Protein AF-0000000067521406 (afdb_homodimer)

Foldseek 3Di:
DPDDPVLVVVLVLLCLLVVQLLCCVPVVDGPADLVDPDDGDPNSVVNVVVLVCVQPPVVVADPVNLVSSLVSLLVSCVVGPQDDPDPVSVVVSLVSLCVSCPPSVRVSVSSNVSVVVVNCVVVVD/DPDDPVLVVVLVLLCLLVVQLLCCVPVVDGPADLVDPDDHDPNSVVNVVVLVCVQPPVVVADPVNLVSSLVSLLVSCVVGPQDDPDPVSNVVSLVSLCVSCPPSVRVSVSSNVSVVVVNVVVVVD

pLDDT: mean 91.78, std 9.66, range [41.91, 98.0]

Sequence (250 aa):
MKHSIGNVSTSYIIRLILNDLDTFITAGKREFNFCSESGLSFVEELLADWLEWFNDYPQGISPGELKEIKREIGELMGSMSIWSHHTEEREGFIKQFRDYFGGYIGFCKLVRDVYIEELKDDLLYMKHSIGNVSTSYIIRLILNDLDTFITAGKREFNFCSESGLSFVEELLADWLEWFNDYPQGISPGELKEIKREIGELMGSMSIWSHHTEEREGFIKQFRDYFGGYIGFCKLVRDVYIEELKDDLLY

Nearest PDB structures (foldseek):
  7ezx-assembly1_AK  TM=3.214E-01  e=4.813E+00  Porphyridium purpureum
  5y6p-assembly1_gz  TM=3.246E-01  e=6.944E+00  Griffithsia pacifica
  6kgx-assembly1_A7  TM=3.395E-01  e=9.508E+00  Porphyridium purpureum
  7ezx-assembly1_AK  TM=3.187E-01  e=6.651E+00  Porphyridium purpureum
  5y6p-assembly1_gz  TM=3.244E-01  e=8.668E+00  Griffithsia pacifica

Radius of gyration: 20.08 Å; Cα contacts (8 Å, |Δi|>4): 206; chains: 2; bounding box: 35×64×46 Å

Structure (mmCIF, N/CA/C/O backbone):
data_AF-0000000067521406-model_v1
#
loop_
_entity.id
_entity.type
_entity.pdbx_description
1 polymer PXO1-134
#
loop_
_atom_site.group_PDB
_atom_site.id
_atom_site.type_symbol
_atom_site.label_atom_id
_atom_site.label_alt_id
_atom_site.label_comp_id
_atom_site.label_asym_id
_atom_site.label_entity_id
_atom_site.label_seq_id
_atom_site.pdbx_PDB_ins_code
_atom_site.Cartn_x
_atom_site.Cartn_y
_atom_site.Cartn_z
_atom_site.occupancy
_atom_site.B_iso_or_equiv
_atom_site.auth_seq_id
_atom_site.auth_comp_id
_atom_site.auth_asym_id
_atom_site.auth_atom_id
_atom_site.pdbx_PDB_model_num
ATOM 1 N N . MET A 1 1 ? -16.453 -8.57 6.531 1 41.91 1 MET A N 1
ATOM 2 C CA . MET A 1 1 ? -15.305 -8.523 7.422 1 41.91 1 MET A CA 1
ATOM 3 C C . MET A 1 1 ? -15.055 -7.105 7.926 1 41.91 1 MET A C 1
ATOM 5 O O . MET A 1 1 ? -15.25 -6.141 7.188 1 41.91 1 MET A O 1
ATOM 9 N N . LYS A 1 2 ? -15.055 -6.871 9.078 1 53.41 2 LYS A N 1
ATOM 10 C CA . LYS A 1 2 ? -14.82 -5.527 9.609 1 53.41 2 LYS A CA 1
ATOM 11 C C . LYS A 1 2 ? -13.516 -4.945 9.078 1 53.41 2 LYS A C 1
ATOM 13 O O . LYS A 1 2 ? -12.453 -5.539 9.25 1 53.41 2 LYS A O 1
ATOM 18 N N . HIS A 1 3 ? -13.508 -4.176 8.008 1 80.81 3 HIS A N 1
ATOM 19 C CA . HIS A 1 3 ? -12.352 -3.701 7.258 1 80.81 3 HIS A CA 1
ATOM 20 C C . HIS A 1 3 ? -11.477 -2.787 8.109 1 80.81 3 HIS A C 1
ATOM 22 O O . HIS A 1 3 ? -11.977 -1.837 8.719 1 80.81 3 HIS A O 1
ATOM 28 N N . SER A 1 4 ? -10.398 -3.369 8.625 1 91.94 4 SER A N 1
ATOM 29 C CA . SER A 1 4 ? -9.414 -2.525 9.297 1 91.94 4 SER A CA 1
ATOM 30 C C . SER A 1 4 ? -8.492 -1.838 8.297 1 91.94 4 SER A C 1
ATOM 32 O O . SER A 1 4 ? -8.398 -2.26 7.141 1 91.94 4 SER A O 1
ATOM 34 N N . ILE A 1 5 ? -7.902 -0.794 8.781 1 95.38 5 ILE A N 1
ATOM 35 C CA . ILE A 1 5 ? -7.016 -0.05 7.891 1 95.38 5 ILE A CA 1
ATOM 36 C C . ILE A 1 5 ? -5.859 -0.945 7.449 1 95.38 5 ILE A C 1
ATOM 38 O O . ILE A 1 5 ? -5.395 -0.853 6.312 1 95.38 5 ILE A O 1
ATOM 42 N N . GLY A 1 6 ? -5.453 -1.837 8.383 1 95.06 6 GLY A N 1
ATOM 43 C CA . GLY A 1 6 ? -4.402 -2.781 8.031 1 95.06 6 GLY A CA 1
ATOM 44 C C . GLY A 1 6 ? -4.797 -3.715 6.902 1 95.06 6 GLY A 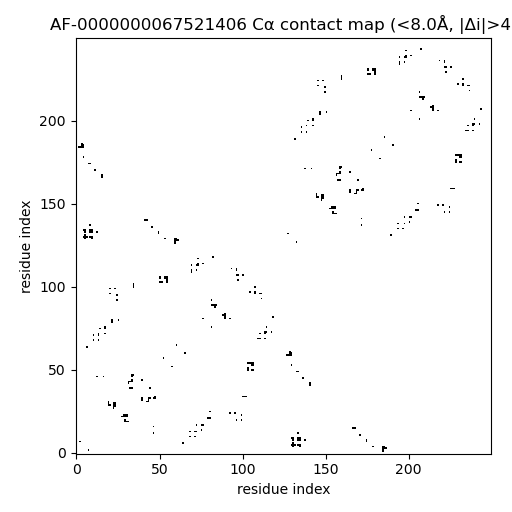C 1
ATOM 45 O O . GLY A 1 6 ? -4.012 -3.943 5.98 1 95.06 6 GLY A O 1
ATOM 46 N N . ASN A 1 7 ? -6.016 -4.18 6.98 1 94.44 7 ASN A N 1
ATOM 47 C CA . ASN A 1 7 ? -6.508 -5.07 5.934 1 94.44 7 ASN A CA 1
ATOM 48 C C . ASN A 1 7 ? -6.641 -4.348 4.598 1 94.44 7 ASN A C 1
ATOM 50 O O . ASN A 1 7 ? -6.266 -4.891 3.555 1 94.44 7 ASN A O 1
ATOM 54 N N . VAL A 1 8 ? -7.133 -3.182 4.656 1 95.44 8 VAL A N 1
ATOM 55 C CA . VAL A 1 8 ? -7.332 -2.391 3.447 1 95.44 8 VAL A CA 1
ATOM 56 C C . VAL A 1 8 ? -5.98 -2.061 2.816 1 95.44 8 VAL A C 1
ATOM 58 O O . VAL A 1 8 ? -5.809 -2.182 1.601 1 95.44 8 VAL A O 1
ATOM 61 N N . SER A 1 9 ? -5.059 -1.708 3.627 1 97 9 SER A N 1
ATOM 62 C CA . SER A 1 9 ? -3.727 -1.368 3.139 1 97 9 SER A CA 1
ATOM 63 C C . SER A 1 9 ? -3.043 -2.576 2.506 1 97 9 SER A C 1
ATOM 65 O O . SER A 1 9 ? -2.439 -2.467 1.438 1 97 9 SER A O 1
ATOM 67 N N . THR A 1 10 ? -3.166 -3.664 3.148 1 97.5 10 THR A N 1
ATOM 68 C CA . THR A 1 10 ? -2.57 -4.887 2.623 1 97.5 10 THR A CA 1
ATOM 69 C C . THR A 1 10 ? -3.201 -5.266 1.285 1 97.5 10 THR A C 1
ATOM 71 O O . THR A 1 10 ? -2.496 -5.617 0.338 1 97.5 10 THR A O 1
ATOM 74 N N . SER A 1 11 ? -4.496 -5.121 1.25 1 96.38 11 SER A N 1
ATOM 75 C CA . SER A 1 11 ? -5.223 -5.418 0.019 1 96.38 11 SER A CA 1
ATOM 76 C C . SER A 1 11 ? -4.727 -4.555 -1.137 1 96.38 11 SER A C 1
ATOM 78 O O . SER A 1 11 ? -4.57 -5.043 -2.258 1 96.38 11 SER A O 1
ATOM 80 N N . TYR A 1 12 ? -4.484 -3.379 -0.837 1 95.75 12 TYR A N 1
ATOM 81 C CA . TYR A 1 12 ? -4.035 -2.461 -1.877 1 95.75 12 TYR A CA 1
ATOM 82 C C . TYR A 1 12 ? -2.674 -2.881 -2.422 1 95.75 12 TYR A C 1
ATOM 84 O O . TYR A 1 12 ? -2.451 -2.863 -3.633 1 95.75 12 TYR A O 1
ATOM 92 N N . ILE A 1 13 ? -1.765 -3.281 -1.581 1 96.69 13 ILE A N 1
ATOM 93 C CA . ILE A 1 13 ? -0.43 -3.686 -2.008 1 96.69 13 ILE A CA 1
ATOM 94 C C . ILE A 1 13 ? -0.519 -4.961 -2.842 1 96.69 13 ILE A C 1
ATOM 96 O O . ILE A 1 13 ? 0.118 -5.07 -3.893 1 96.69 13 ILE A O 1
ATOM 100 N N . ILE A 1 14 ? -1.4 -5.836 -2.406 1 97.5 14 ILE A N 1
ATOM 101 C CA . ILE A 1 14 ? -1.579 -7.094 -3.125 1 97.5 14 ILE A CA 1
ATOM 102 C C . ILE A 1 14 ? -2.141 -6.816 -4.516 1 97.5 14 ILE A C 1
ATOM 104 O O . ILE A 1 14 ? -1.676 -7.387 -5.504 1 97.5 14 ILE A O 1
ATOM 108 N N . ARG A 1 15 ? -3.086 -5.914 -4.617 1 96.25 15 ARG A N 1
ATOM 109 C CA . ARG A 1 15 ? -3.695 -5.57 -5.898 1 96.25 15 ARG A CA 1
ATOM 110 C C . ARG A 1 15 ? -2.67 -4.953 -6.844 1 96.25 15 ARG A C 1
ATOM 112 O O . ARG A 1 15 ? -2.67 -5.242 -8.047 1 96.25 15 ARG A O 1
ATOM 119 N N . LEU A 1 16 ? -1.812 -4.148 -6.297 1 95.56 16 LEU A N 1
ATOM 120 C CA . LEU A 1 16 ? -0.758 -3.555 -7.109 1 95.56 16 LEU A CA 1
ATOM 121 C C . LEU A 1 16 ? 0.15 -4.629 -7.695 1 95.56 16 LEU A C 1
ATOM 123 O O . LEU A 1 16 ? 0.464 -4.602 -8.891 1 95.56 16 LEU A O 1
ATOM 127 N N . ILE A 1 17 ? 0.514 -5.555 -6.887 1 96.62 17 ILE A N 1
ATOM 128 C CA . ILE A 1 17 ? 1.456 -6.598 -7.281 1 96.62 17 ILE A CA 1
ATOM 129 C C . ILE A 1 17 ? 0.795 -7.531 -8.289 1 96.62 17 ILE A C 1
ATOM 131 O O . ILE A 1 17 ? 1.365 -7.82 -9.344 1 96.62 17 ILE A O 1
ATOM 135 N N . LEU A 1 18 ? -0.422 -7.922 -8.023 1 97.62 18 LEU A N 1
ATOM 136 C CA . LEU A 1 18 ? -1.069 -8.922 -8.859 1 97.62 18 LEU A CA 1
ATOM 137 C C . LEU A 1 18 ? -1.506 -8.32 -10.195 1 97.62 18 LEU A C 1
ATOM 139 O O . LEU A 1 18 ? -1.511 -9.008 -11.219 1 97.62 18 LEU A O 1
ATOM 143 N N . ASN A 1 19 ? -1.938 -7.055 -10.172 1 95.5 19 ASN A N 1
ATOM 144 C CA . ASN A 1 19 ? -2.23 -6.398 -11.445 1 95.5 19 ASN A CA 1
ATOM 145 C C . ASN A 1 19 ? -0.996 -6.328 -12.336 1 95.5 19 ASN A C 1
ATOM 147 O O . ASN A 1 19 ? -1.091 -6.512 -13.547 1 95.5 19 ASN A O 1
ATOM 151 N N . ASP A 1 20 ? 0.135 -6.008 -11.781 1 96.44 20 ASP A N 1
ATOM 152 C CA . ASP A 1 20 ? 1.377 -5.961 -12.547 1 96.44 20 ASP A CA 1
ATOM 153 C C . ASP A 1 20 ? 1.786 -7.355 -13.016 1 96.44 20 ASP A C 1
ATOM 155 O O . ASP A 1 20 ? 2.303 -7.516 -14.125 1 96.44 20 ASP A O 1
ATOM 159 N N . LEU A 1 21 ? 1.595 -8.344 -12.164 1 97.5 21 LEU A N 1
ATOM 160 C CA . LEU A 1 21 ? 1.857 -9.719 -12.555 1 97.5 21 LEU A CA 1
ATOM 161 C C . LEU A 1 21 ? 1.016 -10.117 -13.766 1 97.5 21 LEU A C 1
ATOM 163 O O . LEU A 1 21 ? 1.52 -10.742 -14.695 1 97.5 21 LEU A O 1
ATOM 167 N N . ASP A 1 22 ? -0.233 -9.742 -13.703 1 96.31 22 ASP A N 1
ATOM 168 C CA . ASP A 1 22 ? -1.119 -10.031 -14.828 1 96.31 22 ASP A CA 1
ATOM 169 C C . ASP A 1 22 ? -0.602 -9.398 -16.109 1 96.31 22 ASP A C 1
ATOM 171 O O . ASP A 1 22 ? -0.62 -10.023 -17.172 1 96.31 22 ASP A O 1
ATOM 175 N N . THR A 1 23 ? -0.166 -8.156 -16.016 1 94.88 23 THR A N 1
ATOM 176 C CA . THR A 1 23 ? 0.392 -7.457 -17.172 1 94.88 23 THR A CA 1
ATOM 177 C C . THR A 1 23 ? 1.655 -8.156 -17.656 1 94.88 23 THR A C 1
ATOM 179 O O . THR A 1 23 ? 1.881 -8.258 -18.875 1 94.88 23 THR A O 1
ATOM 182 N N . PHE A 1 24 ? 2.436 -8.602 -16.734 1 96.5 24 PHE A N 1
ATOM 183 C CA . PHE A 1 24 ? 3.666 -9.32 -17.062 1 96.5 24 PHE A CA 1
ATOM 184 C C . PHE A 1 24 ? 3.361 -10.602 -17.828 1 96.5 24 PHE A C 1
ATOM 186 O O . PHE A 1 24 ? 4.039 -10.922 -18.812 1 96.5 24 PHE A O 1
ATOM 193 N N . ILE A 1 25 ? 2.371 -11.25 -17.391 1 96.19 25 ILE A N 1
ATOM 194 C CA . ILE A 1 25 ? 2.01 -12.531 -17.984 1 96.19 25 ILE A CA 1
ATOM 195 C C . ILE A 1 25 ? 1.417 -12.297 -19.375 1 96.19 25 ILE A C 1
ATOM 197 O O . ILE A 1 25 ? 1.745 -13.008 -20.328 1 96.19 25 ILE A O 1
ATOM 201 N N . THR A 1 26 ? 0.642 -11.25 -19.547 1 94.12 26 THR A N 1
ATOM 202 C CA . THR A 1 26 ? -0.119 -11.047 -20.781 1 94.12 26 THR A CA 1
ATOM 203 C C . THR A 1 26 ? 0.705 -10.273 -21.797 1 94.12 26 THR A C 1
ATOM 205 O O . THR A 1 26 ? 0.638 -10.555 -23 1 94.12 26 THR A O 1
ATOM 208 N N . ALA A 1 27 ? 1.471 -9.352 -21.359 1 94 27 ALA A N 1
ATOM 209 C CA . ALA A 1 27 ? 2.145 -8.453 -22.281 1 94 27 ALA A CA 1
ATOM 210 C C . ALA A 1 27 ? 3.656 -8.664 -22.25 1 94 27 ALA A C 1
ATOM 212 O O . ALA A 1 27 ? 4.379 -8.148 -23.109 1 94 27 ALA A O 1
ATOM 213 N N . GLY A 1 28 ? 4.195 -9.383 -21.25 1 92.31 28 GLY A N 1
ATOM 214 C CA . GLY A 1 28 ? 5.617 -9.664 -21.156 1 92.31 28 GLY A CA 1
ATOM 215 C C . GLY A 1 28 ? 6.422 -8.516 -20.578 1 92.31 28 GLY A C 1
ATOM 216 O O . GLY A 1 28 ? 7.645 -8.477 -20.719 1 92.31 28 GLY A O 1
ATOM 217 N N . LYS A 1 29 ? 5.648 -7.527 -20.125 1 92.06 29 LYS A N 1
ATOM 218 C CA . LYS A 1 29 ? 6.309 -6.367 -19.531 1 92.06 29 LYS A CA 1
ATOM 219 C C . LYS A 1 29 ? 5.742 -6.059 -18.141 1 92.06 29 LYS A C 1
ATOM 221 O O . LYS A 1 29 ? 4.551 -6.258 -17.891 1 92.06 29 LYS A O 1
ATOM 226 N N . ARG A 1 30 ? 6.625 -5.633 -17.297 1 90.62 30 ARG A N 1
ATOM 227 C CA . ARG A 1 30 ? 6.156 -5.246 -15.977 1 90.62 30 ARG A CA 1
ATOM 228 C C . ARG A 1 30 ? 6.164 -3.729 -15.812 1 90.62 30 ARG A C 1
ATOM 230 O O . ARG A 1 30 ? 7.008 -3.043 -16.406 1 90.62 30 ARG A O 1
ATOM 237 N N . GLU A 1 31 ? 5.273 -3.268 -15.094 1 90.5 31 GLU A N 1
ATOM 238 C CA . GLU A 1 31 ? 5.188 -1.849 -14.766 1 90.5 31 GLU A CA 1
ATOM 239 C C . GLU A 1 31 ? 6.188 -1.478 -13.672 1 90.5 31 GLU A C 1
ATOM 241 O O . GLU A 1 31 ? 6.73 -0.37 -13.664 1 90.5 31 GLU A O 1
ATOM 246 N N . PHE A 1 32 ? 6.414 -2.473 -12.734 1 92.06 32 PHE A N 1
ATOM 247 C CA . PHE A 1 32 ? 7.297 -2.23 -11.602 1 92.06 32 PHE A CA 1
ATOM 248 C C . PHE A 1 32 ? 8.492 -3.178 -11.633 1 92.06 32 PHE A C 1
ATOM 250 O O . PHE A 1 32 ? 8.328 -4.391 -11.484 1 92.06 32 PHE A O 1
ATOM 257 N N . ASN A 1 33 ? 9.633 -2.596 -11.844 1 91.25 33 ASN A N 1
ATOM 258 C CA . ASN A 1 33 ? 10.844 -3.41 -11.852 1 91.25 33 ASN A CA 1
ATOM 259 C C . ASN A 1 33 ? 11.531 -3.404 -10.492 1 91.25 33 ASN A C 1
ATOM 261 O O . ASN A 1 33 ? 12.648 -2.906 -10.352 1 91.25 33 ASN A O 1
ATOM 265 N N . PHE A 1 34 ? 10.914 -4.055 -9.531 1 89.31 34 PHE A N 1
ATOM 266 C CA . PHE A 1 34 ? 11.406 -4.031 -8.164 1 89.31 34 PHE A CA 1
ATOM 267 C C . PHE A 1 34 ? 12.531 -5.039 -7.977 1 89.31 34 PHE A C 1
ATOM 269 O O . PHE A 1 34 ? 13.117 -5.137 -6.895 1 89.31 34 PHE A O 1
ATOM 276 N N . CYS A 1 35 ? 12.93 -5.754 -9.039 1 87.56 35 CYS A N 1
ATOM 277 C CA . CYS A 1 35 ? 14.023 -6.711 -8.961 1 87.56 35 CYS A CA 1
ATOM 278 C C . CYS A 1 35 ? 15.336 -6.07 -9.398 1 87.56 35 CYS A C 1
ATOM 280 O O . CYS A 1 35 ? 16.406 -6.684 -9.289 1 87.56 35 CYS A O 1
ATOM 282 N N . SER A 1 36 ? 15.227 -4.844 -9.797 1 81.19 36 SER A N 1
ATOM 283 C CA . SER A 1 36 ? 16.422 -4.148 -10.281 1 81.19 36 SER A CA 1
ATOM 284 C C . SER A 1 36 ? 17.328 -3.732 -9.117 1 81.19 36 SER A C 1
ATOM 286 O O . SER A 1 36 ? 16.844 -3.467 -8.016 1 81.19 36 SER A O 1
ATOM 288 N N . GLU A 1 37 ? 18.531 -3.654 -9.383 1 79.94 37 GLU A N 1
ATOM 289 C CA . GLU A 1 37 ? 19.516 -3.311 -8.359 1 79.94 37 GLU A CA 1
ATOM 290 C C . GLU A 1 37 ? 19.609 -1.8 -8.172 1 79.94 37 GLU A C 1
ATOM 292 O O . GLU A 1 37 ? 20.078 -1.327 -7.137 1 79.94 37 GLU A O 1
ATOM 297 N N . SER A 1 38 ? 19.141 -1.048 -9.234 1 83.5 38 SER A N 1
ATOM 298 C CA . SER A 1 38 ? 19.266 0.404 -9.141 1 83.5 38 SER A CA 1
ATOM 299 C C . SER A 1 38 ? 18.156 1.104 -9.938 1 83.5 38 SER A C 1
ATOM 301 O O . SER A 1 38 ? 17.5 0.483 -10.766 1 83.5 38 SER A O 1
ATOM 303 N N . GLY A 1 39 ? 17.984 2.342 -9.602 1 86.19 39 GLY A N 1
ATOM 304 C CA . GLY A 1 39 ? 17.094 3.188 -10.375 1 86.19 39 GLY A CA 1
ATOM 305 C C . GLY A 1 39 ? 15.617 2.939 -10.078 1 86.19 39 GLY A C 1
ATOM 306 O O . GLY A 1 39 ? 14.766 3.086 -10.961 1 86.19 39 GLY A O 1
ATOM 307 N N . LEU A 1 40 ? 15.344 2.514 -8.867 1 89.12 40 LEU A N 1
ATOM 308 C CA . LEU A 1 40 ? 13.961 2.223 -8.508 1 89.12 40 LEU A CA 1
ATOM 309 C C . LEU A 1 40 ? 13.219 3.5 -8.141 1 89.12 40 LEU A C 1
ATOM 311 O O . LEU A 1 40 ? 13.766 4.383 -7.48 1 89.12 40 LEU A O 1
ATOM 315 N N . SER A 1 41 ? 12.008 3.537 -8.703 1 89.12 41 SER A N 1
ATOM 316 C CA . SER A 1 41 ? 11.109 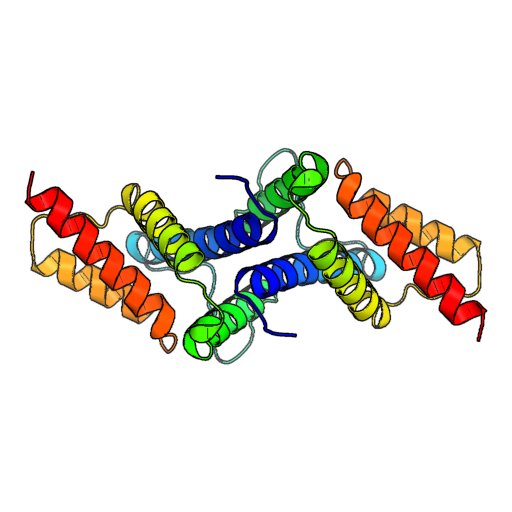4.578 -8.203 1 89.12 41 SER A CA 1
ATOM 317 C C . SER A 1 41 ? 10.742 4.336 -6.746 1 89.12 41 SER A C 1
ATOM 319 O O . SER A 1 41 ? 10.984 3.254 -6.207 1 89.12 41 SER A O 1
ATOM 321 N N . PHE A 1 42 ? 10.148 5.258 -6.145 1 89 42 PHE A N 1
ATOM 322 C CA . PHE A 1 42 ? 9.758 5.145 -4.746 1 89 42 PHE A CA 1
ATOM 323 C C . PHE A 1 42 ? 8.75 4.016 -4.559 1 89 42 PHE A C 1
ATOM 325 O O . PHE A 1 42 ? 8.844 3.254 -3.59 1 89 42 PHE A O 1
ATOM 332 N N . VAL A 1 43 ? 7.875 3.863 -5.504 1 92.25 43 VAL A N 1
ATOM 333 C CA . VAL A 1 43 ? 6.867 2.811 -5.434 1 92.25 43 VAL A CA 1
ATOM 334 C C . VAL A 1 43 ? 7.539 1.442 -5.531 1 92.25 43 VAL A C 1
ATOM 336 O O . VAL A 1 43 ? 7.207 0.525 -4.777 1 92.25 43 VAL A O 1
ATOM 339 N N . GLU A 1 44 ? 8.516 1.347 -6.438 1 94.56 44 GLU A N 1
ATOM 340 C CA . GLU A 1 44 ? 9.227 0.085 -6.621 1 94.56 44 GLU A CA 1
ATOM 341 C C . GLU A 1 44 ? 10.023 -0.288 -5.375 1 94.56 44 GLU A C 1
ATOM 343 O O . GLU A 1 44 ? 10.062 -1.457 -4.984 1 94.56 44 GLU A O 1
ATOM 348 N N . GLU A 1 45 ? 10.602 0.686 -4.789 1 93.12 45 GLU A N 1
ATOM 349 C CA . GLU A 1 45 ? 11.336 0.445 -3.555 1 93.12 45 GLU A CA 1
ATOM 350 C C . GLU A 1 45 ? 10.414 -0.063 -2.451 1 93.12 45 GLU A C 1
ATOM 352 O O . GLU A 1 45 ? 10.773 -0.971 -1.7 1 93.12 45 GLU A O 1
ATOM 357 N N . LEU A 1 46 ? 9.305 0.523 -2.369 1 92.94 46 LEU A N 1
ATOM 358 C CA . LEU A 1 46 ? 8.344 0.139 -1.345 1 92.94 46 LEU A CA 1
ATOM 359 C C . LEU A 1 46 ? 7.836 -1.28 -1.578 1 92.94 46 LEU A C 1
ATOM 361 O O . LEU A 1 46 ? 7.699 -2.059 -0.631 1 92.94 46 LEU A O 1
ATOM 365 N N . LEU A 1 47 ? 7.543 -1.596 -2.814 1 95.38 47 LEU A N 1
ATOM 366 C CA . LEU A 1 47 ? 7.09 -2.947 -3.127 1 95.38 47 LEU A CA 1
ATOM 367 C C . LEU A 1 47 ? 8.18 -3.969 -2.822 1 95.38 47 LEU A C 1
ATOM 369 O O . LEU A 1 47 ? 7.906 -5.031 -2.262 1 95.38 47 LEU A O 1
ATOM 373 N N . ALA A 1 48 ? 9.438 -3.617 -3.191 1 94.81 48 ALA A N 1
ATOM 374 C CA . ALA A 1 48 ? 10.562 -4.496 -2.891 1 94.81 48 ALA A CA 1
ATOM 375 C C . ALA A 1 48 ? 10.695 -4.719 -1.388 1 94.81 48 ALA A C 1
ATOM 377 O O . ALA A 1 48 ? 10.867 -5.855 -0.937 1 94.81 48 ALA A O 1
ATOM 378 N N . ASP A 1 49 ? 10.586 -3.658 -0.649 1 94.31 49 ASP A N 1
ATOM 379 C CA . ASP A 1 49 ? 10.688 -3.74 0.804 1 94.31 49 ASP A CA 1
ATOM 380 C C . ASP A 1 49 ? 9.57 -4.594 1.388 1 94.31 49 ASP A C 1
ATOM 382 O O . ASP A 1 49 ? 9.789 -5.367 2.324 1 94.31 49 ASP A O 1
ATOM 386 N N . TRP A 1 50 ? 8.383 -4.418 0.88 1 96.44 50 TRP A N 1
ATOM 387 C CA . TRP A 1 50 ? 7.23 -5.176 1.359 1 96.44 50 TRP A CA 1
ATOM 388 C C . TRP A 1 50 ? 7.406 -6.664 1.075 1 96.44 50 TRP A C 1
ATOM 390 O O . TRP A 1 50 ? 7.141 -7.504 1.939 1 96.44 50 TRP A O 1
ATOM 400 N N . LEU A 1 51 ? 7.883 -6.988 -0.091 1 97 51 LEU A N 1
ATOM 401 C CA . LEU A 1 51 ? 8.109 -8.375 -0.474 1 97 51 LEU A CA 1
ATOM 402 C C . LEU A 1 51 ? 9.234 -8.992 0.361 1 97 51 LEU A C 1
ATOM 404 O O . LEU A 1 51 ? 9.156 -10.164 0.744 1 97 51 LEU A O 1
ATOM 408 N N . GLU A 1 52 ? 10.211 -8.18 0.61 1 95.5 52 GLU A N 1
ATOM 409 C CA . GLU A 1 52 ? 11.297 -8.641 1.475 1 95.5 52 GLU A CA 1
ATOM 410 C C . GLU A 1 52 ? 10.789 -8.914 2.889 1 95.5 52 GLU A C 1
ATOM 412 O O . GLU A 1 52 ? 11.156 -9.922 3.498 1 95.5 52 GLU A O 1
ATOM 417 N N . TRP A 1 53 ? 10.031 -8 3.369 1 95.38 53 TRP A N 1
ATOM 418 C CA . TRP A 1 53 ? 9.453 -8.188 4.695 1 95.38 53 TRP A CA 1
ATOM 419 C C . TRP A 1 53 ? 8.617 -9.461 4.742 1 95.38 53 TRP A C 1
ATOM 421 O O . TRP A 1 53 ? 8.695 -10.227 5.707 1 95.38 53 TRP A O 1
ATOM 431 N N . PHE A 1 54 ? 7.789 -9.656 3.738 1 96.56 54 PHE A N 1
ATOM 432 C CA . PHE A 1 54 ? 6.934 -10.836 3.66 1 96.56 54 PHE A CA 1
ATOM 433 C C . PHE A 1 54 ? 7.766 -12.109 3.709 1 96.56 54 PHE A C 1
ATOM 435 O O . PHE A 1 54 ? 7.363 -13.094 4.328 1 96.56 54 PHE A O 1
ATOM 442 N N . ASN A 1 55 ? 8.867 -12.008 3.053 1 94.31 55 ASN A N 1
ATOM 443 C CA . ASN A 1 55 ? 9.773 -13.156 2.996 1 94.31 55 ASN A CA 1
ATOM 444 C C . ASN A 1 55 ? 10.453 -13.398 4.34 1 94.31 55 ASN A C 1
ATOM 446 O O . ASN A 1 55 ? 10.57 -14.539 4.785 1 94.31 55 ASN A O 1
ATOM 450 N N . ASP A 1 56 ? 10.844 -12.391 4.98 1 93.69 56 ASP A N 1
ATOM 451 C CA . ASP A 1 56 ? 11.758 -12.5 6.109 1 93.69 56 ASP A CA 1
ATOM 452 C C . ASP A 1 56 ? 11 -12.578 7.43 1 93.69 56 ASP A C 1
ATOM 454 O O . ASP A 1 56 ? 11.539 -13.047 8.438 1 93.69 56 ASP A O 1
ATOM 458 N N . TYR A 1 57 ? 9.75 -12.164 7.414 1 93.56 57 TYR A N 1
ATOM 459 C CA . TYR A 1 57 ? 9.047 -12.07 8.68 1 93.56 57 TYR A CA 1
ATOM 460 C C . TYR A 1 57 ? 7.637 -12.648 8.57 1 93.56 57 TYR A C 1
ATOM 462 O O . TYR A 1 57 ? 6.656 -11.969 8.875 1 93.56 57 TYR A O 1
ATOM 470 N N . PRO A 1 58 ? 7.52 -13.891 8.234 1 90.62 58 PRO A N 1
ATOM 471 C CA . PRO A 1 58 ? 6.199 -14.508 8.086 1 90.62 58 PRO A CA 1
ATOM 472 C C . PRO A 1 58 ? 5.434 -14.586 9.406 1 90.62 58 PRO A C 1
ATOM 474 O O . PRO A 1 58 ? 4.199 -14.633 9.406 1 90.62 58 PRO A O 1
ATOM 477 N N . GLN A 1 59 ? 6.145 -14.516 10.5 1 92.38 59 GLN A N 1
ATOM 478 C CA . GLN A 1 59 ? 5.512 -14.609 11.812 1 92.38 59 GLN A CA 1
ATOM 479 C C . GLN A 1 59 ? 4.676 -13.367 12.109 1 92.38 59 GLN A C 1
ATOM 481 O O . GLN A 1 59 ? 3.871 -13.359 13.039 1 92.38 59 GLN A O 1
ATOM 486 N N . GLY A 1 60 ? 4.879 -12.32 11.328 1 94.69 60 GLY A N 1
ATOM 487 C CA . GLY A 1 60 ? 4.094 -11.102 11.492 1 94.69 60 GLY A CA 1
ATOM 488 C C . GLY A 1 60 ? 2.75 -11.164 10.789 1 94.69 60 GLY A C 1
ATOM 489 O O . GLY A 1 60 ? 1.952 -10.227 10.891 1 94.69 60 GLY A O 1
ATOM 490 N N . ILE A 1 61 ? 2.469 -12.281 10.18 1 96.19 61 ILE A N 1
ATOM 491 C CA . ILE A 1 61 ? 1.2 -12.5 9.492 1 96.19 61 ILE A CA 1
ATOM 492 C C . ILE A 1 61 ? 0.35 -13.492 10.281 1 96.19 61 ILE A C 1
ATOM 494 O O . ILE A 1 61 ? 0.685 -14.68 10.367 1 96.19 61 ILE A O 1
ATOM 498 N N . SER A 1 62 ? -0.73 -13.039 10.859 1 94.5 62 SER A N 1
ATOM 499 C CA . SER A 1 62 ? -1.602 -13.938 11.609 1 94.5 62 SER A CA 1
ATOM 500 C C . SER A 1 62 ? -2.311 -14.914 10.68 1 94.5 62 SER A C 1
ATOM 502 O O . SER A 1 62 ? -2.48 -14.641 9.492 1 94.5 62 SER A O 1
ATOM 504 N N . PRO A 1 63 ? -2.795 -16.016 11.234 1 95.38 63 PRO A N 1
ATOM 505 C CA . PRO A 1 63 ? -3.521 -16.969 10.391 1 95.38 63 PRO A CA 1
ATOM 506 C C . PRO A 1 63 ? -4.738 -16.344 9.719 1 95.38 63 PRO A C 1
ATOM 508 O O . PRO A 1 63 ? -5.031 -16.656 8.555 1 95.38 63 PRO A O 1
ATOM 511 N N . GLY A 1 64 ? -5.406 -15.516 10.484 1 93.25 64 GLY A N 1
ATOM 512 C CA . GLY A 1 64 ? -6.559 -14.836 9.906 1 93.25 64 GLY A CA 1
ATOM 513 C C . GLY A 1 64 ? -6.195 -13.922 8.75 1 93.25 64 GLY A C 1
ATOM 514 O O . GLY A 1 64 ? -6.891 -13.891 7.734 1 93.25 64 GLY A O 1
ATOM 515 N N . GLU A 1 65 ? -5.129 -13.242 8.922 1 93.88 65 GLU A N 1
ATOM 516 C CA . GLU A 1 65 ? -4.652 -12.359 7.863 1 93.88 65 GLU A CA 1
ATOM 517 C C . GLU A 1 65 ? -4.219 -13.164 6.637 1 93.88 65 GLU A C 1
ATOM 519 O O . GLU A 1 65 ? -4.5 -12.773 5.504 1 93.88 65 GLU A O 1
ATOM 524 N N . LEU A 1 66 ? -3.502 -14.219 6.871 1 96.25 66 LEU A N 1
ATOM 525 C CA . LEU A 1 66 ? -3.037 -15.062 5.77 1 96.25 66 LEU A CA 1
ATOM 526 C C . LEU A 1 66 ? -4.215 -15.617 4.977 1 96.25 66 LEU A C 1
ATOM 528 O O . LEU A 1 66 ? -4.172 -15.664 3.746 1 96.25 66 LEU A O 1
ATOM 532 N N . LYS A 1 67 ? -5.199 -16.047 5.652 1 95.69 67 LYS A N 1
ATOM 533 C CA . LYS A 1 67 ? -6.402 -16.547 4.996 1 95.69 67 LYS A CA 1
ATOM 534 C C . LYS A 1 67 ? -7.023 -15.484 4.094 1 95.69 67 LYS A C 1
ATOM 536 O O . LYS A 1 67 ? -7.441 -15.781 2.973 1 95.69 67 LYS A O 1
ATOM 541 N N . GLU A 1 68 ? -7.098 -14.273 4.609 1 94.69 68 GLU A N 1
ATOM 542 C CA . GLU A 1 68 ? -7.668 -13.172 3.84 1 94.69 68 GLU A CA 1
ATOM 543 C C . GLU A 1 68 ? -6.809 -12.844 2.623 1 94.69 68 GLU A C 1
ATOM 545 O O . GLU A 1 68 ? -7.332 -12.539 1.55 1 94.69 68 GLU A O 1
ATOM 550 N N . ILE A 1 69 ? -5.543 -12.875 2.826 1 97 69 ILE A N 1
ATOM 551 C CA . ILE A 1 69 ? -4.605 -12.609 1.738 1 97 69 ILE A CA 1
ATOM 552 C C . ILE A 1 69 ? -4.785 -13.664 0.643 1 97 69 ILE A C 1
ATOM 554 O O . ILE A 1 69 ? -4.875 -13.32 -0.54 1 97 69 ILE A O 1
ATOM 558 N N . LYS A 1 70 ? -4.859 -14.875 1.051 1 97.44 70 LYS A N 1
ATOM 559 C CA . LYS A 1 70 ? -5.051 -15.953 0.089 1 97.44 70 LYS A CA 1
ATOM 560 C C . LYS A 1 70 ? -6.359 -15.789 -0.676 1 97.44 70 LYS A C 1
ATOM 562 O O . LYS A 1 70 ? -6.406 -16 -1.891 1 97.44 70 LYS A O 1
ATOM 567 N N . ARG A 1 71 ? -7.375 -15.469 0.064 1 96.25 71 ARG A N 1
ATOM 568 C CA . ARG A 1 71 ? -8.672 -15.25 -0.565 1 96.25 71 ARG A CA 1
ATOM 569 C C . ARG A 1 71 ? -8.594 -14.148 -1.616 1 96.25 71 ARG A C 1
ATOM 571 O O . ARG A 1 71 ? -9.125 -14.297 -2.719 1 96.25 71 ARG A O 1
ATOM 578 N N . GLU A 1 72 ? -7.957 -13.094 -1.268 1 96.12 72 GLU A N 1
ATOM 579 C CA . GLU A 1 72 ? -7.828 -11.961 -2.18 1 96.12 72 GLU A CA 1
ATOM 580 C C . GLU A 1 72 ? -7.023 -12.336 -3.42 1 96.12 72 GLU A C 1
ATOM 582 O O . GLU A 1 72 ? -7.391 -11.977 -4.539 1 96.12 72 GLU A O 1
ATOM 587 N N . ILE A 1 73 ? -5.938 -13.016 -3.217 1 97.75 73 ILE A N 1
ATOM 588 C CA . ILE A 1 73 ? -5.125 -13.469 -4.34 1 97.75 73 ILE A CA 1
ATOM 589 C C . ILE A 1 73 ? -5.973 -14.344 -5.266 1 97.75 73 ILE A C 1
ATOM 591 O O . ILE A 1 73 ? -5.949 -14.164 -6.484 1 97.75 73 ILE A O 1
ATOM 595 N N . GLY A 1 74 ? -6.719 -15.25 -4.668 1 96.5 74 GLY A N 1
ATOM 596 C CA . GLY A 1 74 ? -7.586 -16.109 -5.453 1 96.5 74 GLY A CA 1
ATOM 597 C C . GLY A 1 74 ? -8.609 -15.344 -6.266 1 96.5 74 GLY A C 1
ATOM 598 O O . GLY A 1 74 ? -8.82 -15.633 -7.445 1 96.5 74 GLY A O 1
ATOM 599 N N . GLU A 1 75 ? -9.211 -14.422 -5.633 1 95.31 75 GLU A N 1
ATOM 600 C CA . GLU A 1 75 ? -10.211 -13.602 -6.305 1 95.31 75 GLU A CA 1
ATOM 601 C C . GLU A 1 75 ? -9.609 -12.836 -7.477 1 95.31 75 GLU A C 1
ATOM 603 O O . GLU A 1 75 ? -10.188 -12.789 -8.562 1 95.31 75 GLU A O 1
ATOM 608 N N . LEU A 1 76 ? -8.461 -12.25 -7.293 1 95.69 76 LEU A N 1
ATOM 609 C CA . LEU A 1 76 ? -7.797 -11.484 -8.344 1 95.69 76 LEU A CA 1
ATOM 610 C C . LEU A 1 76 ? -7.352 -12.398 -9.484 1 95.69 76 LEU A C 1
ATOM 612 O O . LEU A 1 76 ? -7.469 -12.039 -10.656 1 95.69 76 LEU A O 1
ATOM 616 N N . MET A 1 77 ? -6.867 -13.555 -9.102 1 95.69 77 MET A N 1
ATOM 617 C CA . MET A 1 77 ? -6.438 -14.516 -10.109 1 95.69 77 MET A CA 1
ATOM 618 C C . MET A 1 77 ? -7.609 -14.938 -10.992 1 95.69 77 MET A C 1
ATOM 620 O O . MET A 1 77 ? -7.418 -15.273 -12.164 1 95.69 77 MET A O 1
ATOM 624 N N . GLY A 1 78 ? -8.75 -14.945 -10.438 1 92.94 78 GLY A N 1
ATOM 625 C CA . GLY A 1 78 ? -9.93 -15.367 -11.172 1 92.94 78 GLY A CA 1
ATOM 626 C C . GLY A 1 78 ? -10.148 -14.586 -12.453 1 92.94 78 GLY A C 1
ATOM 627 O O . GLY A 1 78 ? -10.727 -15.109 -13.414 1 92.94 78 GLY A O 1
ATOM 628 N N . SER A 1 79 ? -9.664 -13.406 -12.516 1 91.88 79 SER A N 1
ATOM 629 C CA . SER A 1 79 ? -9.875 -12.547 -13.68 1 91.88 79 SER A CA 1
ATOM 630 C C . SER A 1 79 ? -8.688 -12.609 -14.633 1 91.88 79 SER A C 1
ATOM 632 O O . SER A 1 79 ? -8.711 -11.992 -15.695 1 91.88 79 SER A O 1
ATOM 634 N N . MET A 1 80 ? -7.633 -13.359 -14.266 1 93.88 80 MET A N 1
ATOM 635 C CA . MET A 1 80 ? -6.43 -13.445 -15.086 1 93.88 80 MET A CA 1
ATOM 636 C C . MET A 1 80 ? -6.559 -14.555 -16.125 1 93.88 80 MET A C 1
ATOM 638 O O . MET A 1 80 ? -7.316 -15.508 -15.93 1 93.88 80 MET A O 1
ATOM 642 N N . SER A 1 81 ? -5.855 -14.398 -17.234 1 91.19 81 SER A N 1
ATOM 643 C CA . SER A 1 81 ? -5.859 -15.391 -18.297 1 91.19 81 SER A CA 1
ATOM 644 C C . SER A 1 81 ? -4.801 -16.469 -18.062 1 91.19 81 SER A C 1
ATOM 646 O O . SER A 1 81 ? -3.93 -16.688 -18.906 1 91.19 81 SER A O 1
ATOM 648 N N . ILE A 1 82 ? -4.922 -17.125 -16.906 1 94.06 82 ILE A N 1
ATOM 649 C CA . ILE A 1 82 ? -3.877 -18.078 -16.547 1 94.06 82 ILE A CA 1
ATOM 650 C C . ILE A 1 82 ? -4.496 -19.453 -16.328 1 94.06 82 ILE A C 1
ATOM 652 O O . ILE A 1 82 ? -3.857 -20.344 -15.75 1 94.06 82 ILE A O 1
ATOM 656 N N . TRP A 1 83 ? -5.727 -19.531 -16.719 1 91.06 83 TRP A N 1
ATOM 657 C CA . TRP A 1 83 ? -6.438 -20.781 -16.516 1 91.06 83 TRP A CA 1
ATOM 658 C C . TRP A 1 83 ? -6.445 -21.625 -17.781 1 91.06 83 TRP A C 1
ATOM 660 O O . TRP A 1 83 ? -6.871 -21.156 -18.844 1 91.06 83 TRP A O 1
ATOM 670 N N . SER A 1 84 ? -5.73 -22.766 -17.766 1 89.31 84 SER A N 1
ATOM 671 C CA . SER A 1 84 ? -5.625 -23.672 -18.891 1 89.31 84 SER A CA 1
ATOM 672 C C . SER A 1 84 ? -5.84 -25.125 -18.453 1 89.31 84 SER A C 1
ATOM 674 O O . SER A 1 84 ? -5.504 -25.5 -17.328 1 89.31 84 SER A O 1
ATOM 676 N N . HIS A 1 85 ? -6.371 -25.906 -19.375 1 88 85 HIS A N 1
ATOM 677 C CA . HIS A 1 85 ? -6.527 -27.328 -19.141 1 88 85 HIS A CA 1
ATOM 678 C C . HIS A 1 85 ? -5.25 -28.094 -19.469 1 88 85 HIS A C 1
ATOM 680 O O . HIS A 1 85 ? -5.105 -29.266 -19.109 1 88 85 HIS A O 1
ATOM 686 N N . HIS A 1 86 ? -4.363 -27.438 -20.078 1 90.06 86 HIS A N 1
ATOM 687 C CA . HIS A 1 86 ? -3.123 -28.094 -20.484 1 90.06 86 HIS A CA 1
ATOM 688 C C . HIS A 1 86 ? -2.037 -27.906 -19.422 1 90.06 86 HIS A C 1
ATOM 690 O O . HIS A 1 86 ? -1.689 -26.781 -19.062 1 90.06 86 HIS A O 1
ATOM 696 N N . THR A 1 87 ? -1.469 -29 -19 1 91.19 87 THR A N 1
ATOM 697 C CA . THR A 1 87 ? -0.466 -29.047 -17.953 1 91.19 87 THR A CA 1
ATOM 698 C C . THR A 1 87 ? 0.747 -28.188 -18.328 1 91.19 87 THR A C 1
ATOM 700 O O . THR A 1 87 ? 1.296 -27.484 -17.484 1 91.19 87 THR A O 1
ATOM 703 N N . GLU A 1 88 ? 1.147 -28.281 -19.547 1 93.12 88 GLU A N 1
ATOM 704 C CA . GLU A 1 88 ? 2.328 -27.547 -19.984 1 93.12 88 GLU A CA 1
ATOM 705 C C . GLU A 1 88 ? 2.125 -26.047 -19.859 1 93.12 88 GLU A 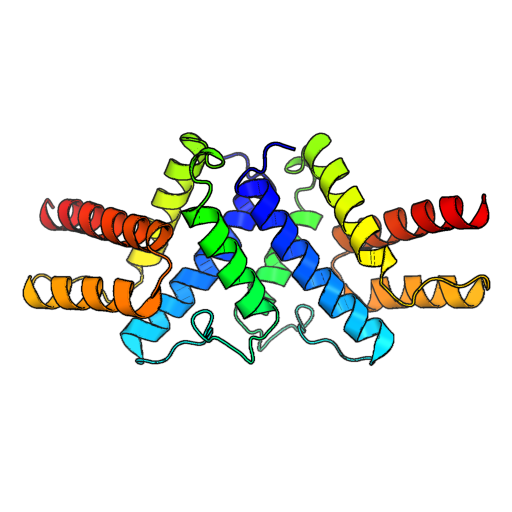C 1
ATOM 707 O O . GLU A 1 88 ? 3.047 -25.312 -19.484 1 93.12 88 GLU A O 1
ATOM 712 N N . GLU A 1 89 ? 0.945 -25.609 -20.188 1 93.06 89 GLU A N 1
ATOM 713 C CA . GLU A 1 89 ? 0.625 -24.188 -20.062 1 93.06 89 GLU A CA 1
ATOM 714 C C . GLU A 1 89 ? 0.621 -23.75 -18.594 1 93.06 89 GLU A C 1
ATOM 716 O O . GLU A 1 89 ? 1.116 -22.672 -18.266 1 93.06 89 GLU A O 1
ATOM 721 N N . ARG A 1 90 ? 0.077 -24.562 -17.734 1 93.75 90 ARG A N 1
ATOM 722 C CA . ARG A 1 90 ? 0.041 -24.25 -16.297 1 93.75 90 ARG A CA 1
ATOM 723 C C . ARG A 1 90 ? 1.451 -24.141 -15.734 1 93.75 90 ARG A C 1
ATOM 725 O O . ARG A 1 90 ? 1.737 -23.234 -14.945 1 93.75 90 ARG A O 1
ATOM 732 N N . GLU A 1 91 ? 2.283 -25.062 -16.188 1 94.94 91 GLU A N 1
ATOM 733 C CA . GLU A 1 91 ? 3.678 -25.016 -15.766 1 94.94 91 GLU A CA 1
ATOM 734 C C . GLU A 1 91 ? 4.371 -23.75 -16.281 1 94.94 91 GLU A C 1
ATOM 736 O O . GLU A 1 91 ? 5.227 -23.188 -15.602 1 94.94 91 GLU A O 1
ATOM 741 N N . GLY A 1 92 ? 4 -23.328 -17.453 1 95.81 92 GLY A N 1
ATOM 742 C CA . GLY A 1 92 ? 4.5 -22.078 -18 1 95.81 92 GLY A CA 1
ATOM 743 C C . GLY A 1 92 ? 4.129 -20.859 -17.172 1 95.81 92 GLY A C 1
ATOM 744 O O . GLY A 1 92 ? 4.957 -19.969 -16.953 1 95.81 92 GLY A O 1
ATOM 745 N N . PHE A 1 93 ? 2.865 -20.828 -16.656 1 96.12 93 PHE A N 1
ATOM 746 C CA . PHE A 1 93 ? 2.424 -19.734 -15.797 1 96.12 93 PHE A CA 1
ATOM 747 C C . PHE A 1 93 ? 3.189 -19.734 -14.484 1 96.12 93 PHE A C 1
ATOM 749 O O . PHE A 1 93 ? 3.584 -18.672 -13.992 1 96.12 93 PHE A O 1
ATOM 756 N N . ILE A 1 94 ? 3.418 -20.859 -13.906 1 96.31 94 ILE A N 1
ATOM 757 C CA . ILE A 1 94 ? 4.152 -20.984 -12.648 1 96.31 94 ILE A CA 1
ATOM 758 C C . ILE A 1 94 ? 5.578 -20.469 -12.844 1 96.31 94 ILE A C 1
ATOM 760 O O . ILE A 1 94 ? 6.125 -19.797 -11.969 1 96.31 94 ILE A O 1
ATOM 764 N N . LYS A 1 95 ? 6.141 -20.812 -13.992 1 96.62 95 LYS A N 1
ATOM 765 C CA . LYS A 1 95 ? 7.465 -20.297 -14.312 1 96.62 95 LYS A CA 1
ATOM 766 C C . LYS A 1 95 ? 7.449 -18.766 -14.414 1 96.62 95 LYS A C 1
ATOM 768 O O . LYS A 1 95 ? 8.383 -18.109 -13.969 1 96.62 95 LYS A O 1
ATOM 773 N N . GLN A 1 96 ? 6.418 -18.219 -14.992 1 96.81 96 GLN A N 1
ATOM 774 C CA . GLN A 1 96 ? 6.293 -16.766 -15.125 1 96.81 96 GLN A CA 1
ATOM 775 C C . GLN A 1 96 ? 6.145 -16.094 -13.758 1 96.81 96 GLN A C 1
ATOM 777 O O . GLN A 1 96 ? 6.637 -14.992 -13.547 1 96.81 96 GLN A O 1
ATOM 782 N N . PHE A 1 97 ? 5.418 -16.781 -12.758 1 97.19 97 PHE A N 1
ATOM 783 C CA . PHE A 1 97 ? 5.375 -16.281 -11.398 1 97.19 97 PHE A CA 1
ATOM 784 C C . PHE A 1 97 ? 6.785 -16.109 -10.836 1 97.19 97 PHE A C 1
ATOM 786 O O . PHE A 1 97 ? 7.137 -15.047 -10.328 1 97.19 97 PHE A O 1
ATOM 793 N N . ARG A 1 98 ? 7.52 -17.109 -11.008 1 96.19 98 ARG A N 1
ATOM 794 C CA . ARG A 1 98 ? 8.883 -17.125 -10.484 1 96.19 98 ARG A CA 1
ATOM 795 C C . ARG A 1 98 ? 9.727 -16.031 -11.141 1 96.19 98 ARG A C 1
ATOM 797 O O . ARG A 1 98 ? 10.477 -15.328 -10.453 1 96.19 98 ARG A O 1
ATOM 804 N N . ASP A 1 99 ? 9.633 -15.945 -12.453 1 95.56 99 ASP A 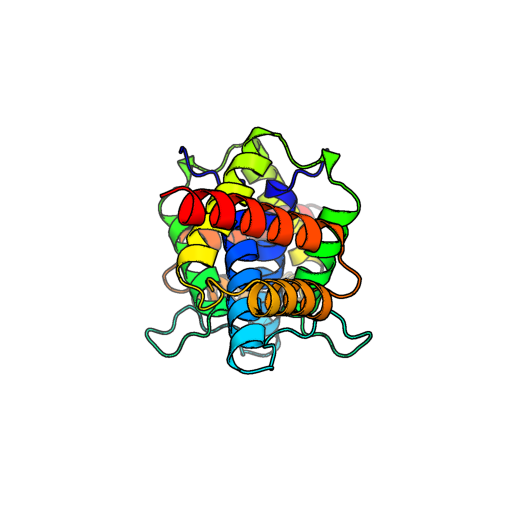N 1
ATOM 805 C CA . ASP A 1 99 ? 10.398 -14.938 -13.18 1 95.56 99 ASP A CA 1
ATOM 806 C C . ASP A 1 99 ? 10.016 -13.531 -12.727 1 95.56 99 ASP A C 1
ATOM 808 O O . ASP A 1 99 ? 10.867 -12.641 -12.648 1 95.56 99 ASP A O 1
ATOM 812 N N . TYR A 1 100 ? 8.773 -13.32 -12.469 1 96.88 100 TYR A N 1
ATOM 813 C CA . TYR A 1 100 ? 8.266 -12.016 -12.062 1 96.88 100 TYR A CA 1
ATOM 814 C C . TYR A 1 100 ? 8.773 -11.633 -10.68 1 96.88 100 TYR A C 1
ATOM 816 O O . TYR A 1 100 ? 9.195 -10.492 -10.461 1 96.88 100 TYR A O 1
ATOM 824 N N . PHE A 1 101 ? 8.797 -12.555 -9.758 1 96.62 101 PHE A N 1
ATOM 825 C CA . PHE A 1 101 ? 9.102 -12.234 -8.375 1 96.62 101 PHE A CA 1
ATOM 826 C C . PHE A 1 101 ? 10.602 -12.305 -8.117 1 96.62 101 PHE A C 1
ATOM 828 O O . PHE A 1 101 ? 11.094 -11.734 -7.141 1 96.62 101 PHE A O 1
ATOM 835 N N . GLY A 1 102 ? 11.242 -13.062 -8.992 1 91.31 102 GLY A N 1
ATOM 836 C CA . GLY A 1 102 ? 12.688 -13.164 -8.828 1 91.31 102 GLY A CA 1
ATOM 837 C C . GLY A 1 102 ? 13.094 -13.742 -7.488 1 91.31 102 GLY A C 1
ATOM 838 O O . GLY A 1 102 ? 12.633 -14.812 -7.102 1 91.31 102 GLY A O 1
ATOM 839 N N . GLY A 1 103 ? 13.844 -12.938 -6.656 1 89.44 103 GLY A N 1
ATOM 840 C CA . GLY A 1 103 ? 14.391 -13.422 -5.398 1 89.44 103 GLY A CA 1
ATOM 841 C C . GLY A 1 103 ? 13.383 -13.398 -4.262 1 89.44 103 GLY A C 1
ATOM 842 O O . GLY A 1 103 ? 13.664 -13.883 -3.164 1 89.44 103 GLY A O 1
ATOM 843 N N . TYR A 1 104 ? 12.195 -12.969 -4.531 1 92.19 104 TYR A N 1
ATOM 844 C CA . TYR A 1 104 ? 11.172 -12.898 -3.494 1 92.19 104 TYR A CA 1
ATOM 845 C C . TYR A 1 104 ? 10.352 -14.18 -3.445 1 92.19 104 TYR A C 1
ATOM 847 O O . TYR A 1 104 ? 9.188 -14.195 -3.857 1 92.19 104 TYR A O 1
ATOM 855 N N . ILE A 1 105 ? 10.828 -15.164 -2.775 1 93.12 105 ILE A N 1
ATOM 856 C CA . ILE A 1 105 ? 10.328 -16.531 -2.867 1 93.12 105 ILE A CA 1
ATOM 857 C C . ILE A 1 105 ? 9.07 -16.688 -2.012 1 93.12 105 ILE A C 1
ATOM 859 O O . ILE A 1 105 ? 8.172 -17.453 -2.354 1 93.12 105 ILE A O 1
ATOM 863 N N . GLY A 1 106 ? 9.062 -15.945 -0.902 1 94.25 106 GLY A N 1
ATOM 864 C CA . GLY A 1 106 ? 7.957 -16.109 0.024 1 94.25 106 GLY A CA 1
ATOM 865 C C . GLY A 1 106 ? 6.605 -15.828 -0.604 1 94.25 106 GLY A C 1
ATOM 866 O O . GLY A 1 106 ? 5.738 -16.703 -0.651 1 94.25 106 GLY A O 1
ATOM 867 N N . PHE A 1 107 ? 6.449 -14.625 -1.125 1 97.38 107 PHE A N 1
ATOM 868 C CA . PHE A 1 107 ? 5.164 -14.258 -1.705 1 97.38 107 PHE A CA 1
ATOM 869 C C . PHE A 1 107 ? 4.91 -15.031 -2.994 1 97.38 107 PHE A C 1
ATOM 871 O O . PHE A 1 107 ? 3.768 -15.383 -3.295 1 97.38 107 PHE A O 1
ATOM 878 N N . CYS A 1 108 ? 5.953 -15.344 -3.756 1 97.19 108 CYS A N 1
ATOM 879 C CA . CYS A 1 108 ? 5.844 -16.172 -4.953 1 97.19 108 CYS A CA 1
ATOM 880 C C . CYS A 1 108 ? 5.223 -17.516 -4.629 1 97.19 108 CYS A C 1
ATOM 882 O O . CYS A 1 108 ? 4.324 -17.984 -5.34 1 97.19 108 CYS A O 1
ATOM 884 N N . LYS A 1 109 ? 5.719 -18.094 -3.605 1 97.44 109 LYS A N 1
ATOM 885 C CA . LYS A 1 109 ? 5.203 -19.406 -3.195 1 97.44 109 LYS A CA 1
ATOM 886 C C . LYS A 1 109 ? 3.719 -19.312 -2.844 1 97.44 109 LYS A C 1
ATOM 888 O O . LYS A 1 109 ? 2.947 -20.219 -3.166 1 97.44 109 LYS A O 1
ATOM 893 N N . LEU A 1 110 ? 3.406 -18.281 -2.133 1 97.88 110 LEU A N 1
ATOM 894 C CA . LEU A 1 110 ? 2.006 -18.109 -1.764 1 97.88 110 LEU A CA 1
ATOM 895 C C . LEU A 1 110 ? 1.125 -18.016 -3.004 1 97.88 110 LEU A C 1
ATOM 897 O O . LEU A 1 110 ? 0.071 -18.641 -3.076 1 97.88 110 LEU A O 1
ATOM 901 N N . VAL A 1 111 ? 1.509 -17.203 -3.977 1 97.94 111 VAL A N 1
ATOM 902 C CA . VAL A 1 111 ? 0.765 -17 -5.219 1 97.94 111 VAL A CA 1
ATOM 903 C C . VAL A 1 111 ? 0.637 -18.344 -5.949 1 97.94 111 VAL A C 1
ATOM 905 O O . VAL A 1 111 ? -0.451 -18.703 -6.402 1 97.94 111 VAL A O 1
ATOM 908 N N . ARG A 1 112 ? 1.73 -19.031 -6.031 1 97.31 112 ARG A N 1
ATOM 909 C CA . ARG A 1 112 ? 1.746 -20.344 -6.676 1 97.31 112 ARG A CA 1
ATOM 910 C C . ARG A 1 112 ? 0.803 -21.312 -5.973 1 97.31 112 ARG A C 1
ATOM 912 O O . ARG A 1 112 ? 0.028 -22.016 -6.625 1 97.31 112 ARG A O 1
ATOM 919 N N . ASP A 1 113 ? 0.869 -21.344 -4.668 1 96.81 113 ASP A N 1
ATOM 920 C CA . ASP A 1 113 ? 0.04 -22.281 -3.902 1 96.81 113 ASP A CA 1
ATOM 921 C C . ASP A 1 113 ? -1.444 -21.969 -4.094 1 96.81 113 ASP A C 1
ATOM 923 O O . ASP A 1 113 ? -2.258 -22.891 -4.234 1 96.81 113 ASP A O 1
ATOM 927 N N . VAL A 1 114 ? -1.767 -20.75 -4.055 1 97.38 114 VAL A N 1
ATOM 928 C CA . VAL A 1 114 ? -3.158 -20.359 -4.273 1 97.38 114 VAL A CA 1
ATOM 929 C C . VAL A 1 114 ? -3.588 -20.766 -5.684 1 97.38 114 VAL A C 1
ATOM 931 O O . VAL A 1 114 ? -4.695 -21.281 -5.879 1 97.38 114 VAL A O 1
ATOM 934 N N . TYR A 1 115 ? -2.729 -20.516 -6.668 1 96.62 115 TYR A N 1
ATOM 935 C CA . TYR A 1 115 ? -3.004 -20.891 -8.047 1 96.62 115 TYR A CA 1
ATOM 936 C C . TYR A 1 115 ? -3.305 -22.375 -8.156 1 96.62 115 TYR A C 1
ATOM 938 O O . TYR A 1 115 ? -4.301 -22.781 -8.773 1 96.62 115 TYR A O 1
ATOM 946 N N . ILE A 1 116 ? -2.508 -23.188 -7.531 1 94.94 116 ILE A N 1
ATOM 947 C CA . ILE A 1 116 ? -2.645 -24.641 -7.582 1 94.94 116 ILE A CA 1
ATOM 948 C C . ILE A 1 116 ? -3.936 -25.062 -6.887 1 94.94 116 ILE A C 1
ATOM 950 O O . ILE A 1 116 ? -4.656 -25.938 -7.375 1 94.94 116 ILE A O 1
ATOM 954 N N . GLU A 1 117 ? -4.227 -24.484 -5.805 1 93.75 117 GLU A N 1
ATOM 955 C CA . GLU A 1 117 ? -5.449 -24.797 -5.07 1 93.75 117 GLU A CA 1
ATOM 956 C C . GLU A 1 117 ? -6.688 -24.453 -5.895 1 93.75 117 GLU A C 1
ATOM 958 O O . GLU A 1 117 ? -7.652 -25.219 -5.922 1 93.75 117 GLU A O 1
ATOM 963 N N . GLU A 1 118 ? -6.613 -23.266 -6.566 1 90.69 118 GLU A N 1
ATOM 964 C CA . GLU A 1 118 ? -7.738 -22.844 -7.395 1 90.69 118 GLU A CA 1
ATOM 965 C C . GLU A 1 118 ? -7.914 -23.766 -8.594 1 90.69 118 GLU A C 1
ATOM 967 O O . GLU A 1 118 ? -9.031 -23.969 -9.07 1 90.69 118 GLU A O 1
ATOM 972 N N . LEU A 1 119 ? -6.824 -24.25 -9.172 1 88.19 119 LEU A N 1
ATOM 973 C CA . LEU A 1 119 ? -6.867 -25.188 -10.297 1 88.19 119 LEU A CA 1
ATOM 974 C C . LEU A 1 119 ? -7.57 -26.469 -9.898 1 88.19 119 LEU A C 1
ATOM 976 O O . LEU A 1 119 ? -8.352 -27.016 -10.68 1 88.19 119 LEU A O 1
ATOM 980 N N . LYS A 1 120 ? -7.242 -26.922 -8.766 1 83.88 120 LYS A N 1
ATOM 981 C CA . LYS A 1 120 ? -7.871 -28.141 -8.273 1 83.88 120 LYS A CA 1
ATOM 982 C C . LYS A 1 120 ? -9.375 -27.969 -8.117 1 83.88 120 LYS A C 1
ATOM 984 O O . LYS A 1 120 ? -10.148 -28.875 -8.422 1 83.88 120 LYS A O 1
ATOM 989 N N . ASP A 1 121 ? -9.727 -26.844 -7.703 1 74.12 121 ASP A N 1
ATOM 990 C CA . ASP A 1 121 ? -11.148 -26.562 -7.531 1 74.12 121 ASP A CA 1
ATOM 991 C C . ASP A 1 121 ? -11.859 -26.484 -8.875 1 74.12 121 ASP A C 1
ATOM 993 O O . ASP A 1 121 ? -13.016 -26.906 -9 1 74.12 121 ASP A O 1
ATOM 997 N N . ASP A 1 122 ? -11.211 -26 -9.859 1 67.94 122 ASP A N 1
ATOM 998 C CA . ASP A 1 122 ? -11.797 -25.859 -11.195 1 67.94 122 ASP A CA 1
ATOM 999 C C . ASP A 1 122 ? -11.82 -27.203 -11.914 1 67.94 122 ASP A C 1
ATOM 1001 O O . ASP A 1 122 ? -12.727 -27.469 -12.711 1 67.94 122 ASP A O 1
ATOM 1005 N N . LEU A 1 123 ? -10.688 -27.906 -11.742 1 61.16 123 LEU A N 1
ATOM 1006 C CA . LEU A 1 123 ? -10.648 -29.203 -12.422 1 61.16 123 LEU A CA 1
ATOM 1007 C C . LEU A 1 123 ? -11.578 -30.203 -11.75 1 61.16 123 LEU A C 1
ATOM 1009 O O . LEU A 1 123 ? -11.977 -31.203 -12.359 1 61.16 123 LEU A O 1
ATOM 1013 N N . LEU A 1 124 ? -11.766 -29.984 -10.484 1 50.56 124 LEU A N 1
ATOM 1014 C CA . LEU A 1 124 ? -12.68 -30.906 -9.812 1 50.56 124 LEU A CA 1
ATOM 1015 C C . LEU A 1 124 ? -14.125 -30.656 -10.242 1 50.56 124 LEU A C 1
ATOM 1017 O O . LEU A 1 124 ? -14.977 -31.547 -10.117 1 50.56 124 LEU A O 1
ATOM 1021 N N . TYR A 1 125 ? -14.523 -29.547 -10.703 1 43.84 125 TYR A N 1
ATOM 1022 C CA . TYR A 1 125 ? -15.891 -29.438 -11.18 1 43.84 125 TYR A CA 1
ATOM 1023 C C . TYR A 1 125 ? -15.977 -29.734 -12.68 1 43.84 125 TYR A C 1
ATOM 1025 O 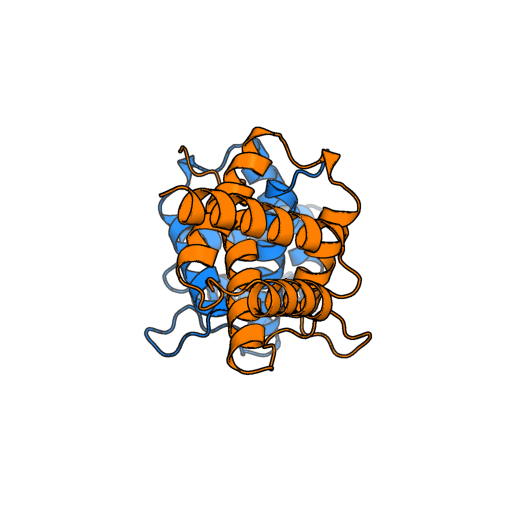O . TYR A 1 125 ? -15.086 -29.344 -13.438 1 43.84 125 TYR A O 1
ATOM 1033 N N . MET B 1 1 ? 7.91 -2.684 18.281 1 44.69 1 MET B N 1
ATOM 1034 C CA . MET B 1 1 ? 6.5 -3.004 18.062 1 44.69 1 MET B CA 1
ATOM 1035 C C . MET B 1 1 ? 6.348 -4.242 17.203 1 44.69 1 MET B C 1
ATOM 1037 O O . MET B 1 1 ? 7.141 -4.469 16.281 1 44.69 1 MET B O 1
ATOM 1041 N N . LYS B 1 2 ? 5.688 -5.203 17.484 1 54.59 2 LYS B N 1
ATOM 1042 C CA . LYS B 1 2 ? 5.52 -6.434 16.719 1 54.59 2 LYS B CA 1
ATOM 1043 C C . LYS B 1 2 ? 4.922 -6.145 15.352 1 54.59 2 LYS B C 1
ATOM 1045 O O . LYS B 1 2 ? 3.82 -5.598 15.25 1 54.59 2 LYS B O 1
ATOM 1050 N N . HIS B 1 3 ? 5.715 -5.934 14.305 1 82.5 3 HIS B N 1
ATOM 1051 C CA . HIS B 1 3 ? 5.293 -5.426 13.008 1 82.5 3 HIS B CA 1
ATOM 1052 C C . HIS B 1 3 ? 4.379 -6.418 12.289 1 82.5 3 HIS B C 1
ATOM 1054 O O . HIS B 1 3 ? 4.719 -7.598 12.164 1 82.5 3 HIS B O 1
ATOM 1060 N N . SER B 1 4 ? 3.07 -6.133 12.367 1 91.94 4 SER B N 1
ATOM 1061 C CA . SER B 1 4 ? 2.131 -6.918 11.57 1 91.94 4 SER B CA 1
ATOM 1062 C C . SER B 1 4 ? 2.129 -6.473 10.117 1 91.94 4 SER B C 1
ATOM 1064 O O . SER B 1 4 ? 2.582 -5.371 9.797 1 91.94 4 SER B O 1
ATOM 1066 N N . ILE B 1 5 ? 1.662 -7.348 9.305 1 95.44 5 ILE B N 1
ATOM 1067 C CA . ILE B 1 5 ? 1.632 -7.035 7.879 1 95.44 5 ILE B CA 1
ATOM 1068 C C . ILE B 1 5 ? 0.725 -5.832 7.637 1 95.44 5 ILE B C 1
ATOM 1070 O O . ILE B 1 5 ? 1.002 -5.004 6.766 1 95.44 5 ILE B O 1
ATOM 1074 N N . GLY B 1 6 ? -0.34 -5.75 8.469 1 95.06 6 GLY B N 1
ATOM 1075 C CA . GLY B 1 6 ? -1.224 -4.602 8.367 1 95.06 6 GLY B CA 1
ATOM 1076 C C . GLY B 1 6 ? -0.531 -3.285 8.664 1 95.06 6 GLY B C 1
ATOM 1077 O O . GLY B 1 6 ? -0.699 -2.307 7.934 1 95.06 6 GLY B O 1
ATOM 1078 N N . ASN B 1 7 ? 0.277 -3.328 9.695 1 94.38 7 ASN B N 1
ATOM 1079 C CA . ASN B 1 7 ? 1.017 -2.125 10.07 1 94.38 7 ASN B CA 1
ATOM 1080 C C . ASN B 1 7 ? 2.045 -1.75 9.008 1 94.38 7 ASN B C 1
ATOM 1082 O O . ASN B 1 7 ? 2.188 -0.575 8.664 1 94.38 7 ASN B O 1
ATOM 1086 N N . VAL B 1 8 ? 2.705 -2.717 8.523 1 95.5 8 VAL B N 1
ATOM 1087 C CA . VAL B 1 8 ? 3.734 -2.496 7.512 1 95.5 8 VAL B CA 1
ATOM 1088 C C . VAL B 1 8 ? 3.1 -1.951 6.234 1 95.5 8 VAL B C 1
ATOM 1090 O O . VAL B 1 8 ? 3.605 -0.998 5.637 1 95.5 8 VAL B O 1
ATOM 1093 N N . SER B 1 9 ? 2.006 -2.514 5.871 1 97.06 9 SER B N 1
ATOM 1094 C CA . SER B 1 9 ? 1.31 -2.074 4.668 1 97.06 9 SER B CA 1
ATOM 1095 C C . SER B 1 9 ? 0.81 -0.641 4.809 1 97.06 9 SER B C 1
ATOM 1097 O O . SER B 1 9 ? 0.952 0.165 3.887 1 97.06 9 SER B O 1
ATOM 1099 N N . THR B 1 10 ? 0.269 -0.363 5.922 1 97.5 10 THR B N 1
ATOM 1100 C CA . THR B 1 10 ? -0.224 0.987 6.172 1 97.5 10 THR B CA 1
ATOM 1101 C C . THR B 1 10 ? 0.92 1.997 6.133 1 97.5 10 THR B C 1
ATOM 1103 O O . THR B 1 10 ? 0.792 3.064 5.527 1 97.5 10 THR B O 1
ATOM 1106 N N . SER B 1 11 ? 2.014 1.595 6.734 1 96.44 11 SER B N 1
ATOM 1107 C CA . SER B 1 11 ? 3.195 2.449 6.742 1 96.44 11 SER B CA 1
ATOM 1108 C C . SER B 1 11 ? 3.656 2.77 5.324 1 96.44 11 SER B C 1
ATOM 1110 O O . SER B 1 11 ? 4.023 3.91 5.027 1 96.44 11 SER B O 1
ATOM 1112 N N . TYR B 1 12 ? 3.592 1.829 4.52 1 95.81 12 TYR B N 1
ATOM 1113 C CA . TYR B 1 12 ? 4.043 2.021 3.146 1 95.81 12 TYR B CA 1
ATOM 1114 C C . TYR B 1 12 ? 3.15 3.018 2.416 1 95.81 12 TYR B C 1
ATOM 1116 O O . TYR B 1 12 ? 3.641 3.881 1.685 1 95.81 12 TYR B O 1
ATOM 1124 N N . ILE B 1 13 ? 1.859 2.941 2.607 1 96.81 13 ILE B N 1
ATOM 1125 C CA . ILE B 1 13 ? 0.928 3.846 1.94 1 96.81 13 ILE B CA 1
ATOM 1126 C C . ILE B 1 13 ? 1.132 5.27 2.455 1 96.81 13 ILE B C 1
ATOM 1128 O O . ILE B 1 13 ? 1.173 6.219 1.671 1 96.81 13 ILE B O 1
ATOM 1132 N N . ILE B 1 14 ? 1.38 5.359 3.748 1 97.56 14 ILE B N 1
ATOM 1133 C CA . ILE B 1 14 ? 1.6 6.668 4.352 1 97.56 14 ILE B CA 1
ATOM 1134 C C . ILE B 1 14 ? 2.879 7.285 3.793 1 97.56 14 ILE B C 1
ATOM 1136 O O . ILE B 1 14 ? 2.902 8.469 3.449 1 97.56 14 ILE B O 1
ATOM 1140 N N . ARG B 1 15 ? 3.908 6.523 3.635 1 96.31 15 ARG B N 1
ATOM 1141 C CA . ARG B 1 15 ? 5.18 7.012 3.113 1 96.31 15 ARG B CA 1
ATOM 1142 C C . ARG B 1 15 ? 5.035 7.484 1.671 1 96.31 15 ARG B C 1
ATOM 1144 O O . ARG B 1 15 ? 5.617 8.5 1.284 1 96.31 15 ARG B O 1
ATOM 1151 N N . LEU B 1 16 ? 4.254 6.754 0.929 1 95.69 16 LEU B N 1
ATOM 1152 C CA . LEU B 1 16 ? 4.008 7.164 -0.451 1 95.69 16 LEU B CA 1
ATOM 1153 C C . LEU B 1 16 ? 3.328 8.523 -0.502 1 95.69 16 LEU B C 1
ATOM 1155 O O . LEU B 1 16 ? 3.732 9.398 -1.277 1 95.69 16 LEU B O 1
ATOM 1159 N N . ILE B 1 17 ? 2.369 8.695 0.323 1 96.75 17 ILE B N 1
ATOM 1160 C CA . ILE B 1 17 ? 1.569 9.922 0.324 1 96.75 17 ILE B CA 1
ATOM 1161 C C . ILE B 1 17 ? 2.41 11.086 0.83 1 96.75 17 ILE B C 1
ATOM 1163 O O . ILE B 1 17 ? 2.457 12.148 0.199 1 96.75 17 ILE B O 1
ATOM 1167 N N . LEU B 1 18 ? 3.145 10.867 1.892 1 97.69 18 LEU B N 1
ATOM 1168 C CA . LEU B 1 18 ? 3.865 11.969 2.52 1 97.69 18 LEU B CA 1
ATOM 1169 C C . LEU B 1 18 ? 5.098 12.344 1.703 1 97.69 18 LEU B C 1
ATOM 1171 O O . LEU B 1 18 ? 5.488 13.516 1.67 1 97.69 18 LEU B O 1
ATOM 1175 N N . ASN B 1 19 ? 5.75 11.367 1.079 1 95.5 19 ASN B N 1
ATOM 1176 C CA . ASN B 1 19 ? 6.84 11.703 0.173 1 95.5 19 ASN B CA 1
ATOM 1177 C C . ASN B 1 19 ? 6.359 12.57 -0.985 1 95.5 19 ASN B C 1
ATOM 1179 O O . ASN B 1 19 ? 7.055 13.5 -1.401 1 95.5 19 ASN B O 1
ATOM 1183 N N . ASP B 1 20 ? 5.223 12.266 -1.55 1 96.5 20 ASP B N 1
ATOM 1184 C CA . ASP B 1 20 ? 4.656 13.062 -2.635 1 96.5 20 ASP B CA 1
ATOM 1185 C C . ASP B 1 20 ? 4.238 14.445 -2.137 1 96.5 20 ASP B C 1
ATOM 1187 O O . ASP B 1 20 ? 4.391 15.438 -2.85 1 96.5 20 ASP B O 1
ATOM 1191 N N . LEU B 1 21 ? 3.693 14.492 -0.939 1 97.56 21 LEU B N 1
ATOM 1192 C CA . LEU B 1 21 ? 3.35 15.766 -0.331 1 97.56 21 LEU B CA 1
ATOM 1193 C C . LEU B 1 21 ? 4.582 16.656 -0.192 1 97.56 21 LEU B C 1
ATOM 1195 O O . LEU B 1 21 ? 4.531 17.844 -0.495 1 97.56 21 LEU B O 1
ATOM 1199 N N . ASP B 1 22 ? 5.645 16.047 0.247 1 96.31 22 ASP B N 1
ATOM 1200 C CA . ASP B 1 22 ? 6.891 16.797 0.382 1 96.31 22 ASP B CA 1
ATOM 1201 C C . ASP B 1 22 ? 7.344 17.359 -0.963 1 96.31 22 ASP B C 1
ATOM 1203 O O . ASP B 1 22 ? 7.781 18.5 -1.043 1 96.31 22 ASP B O 1
ATOM 1207 N N . THR B 1 23 ? 7.25 16.531 -1.991 1 95.06 23 THR B N 1
ATOM 1208 C CA . THR B 1 23 ? 7.609 16.984 -3.334 1 95.06 23 THR B CA 1
ATOM 1209 C C . THR B 1 23 ? 6.695 18.109 -3.791 1 95.06 23 THR B C 1
ATOM 1211 O O . THR B 1 23 ? 7.148 19.062 -4.438 1 95.06 23 THR B O 1
ATOM 1214 N N . PHE B 1 24 ? 5.461 18 -3.453 1 96.56 24 PHE B N 1
ATOM 1215 C CA . PHE B 1 24 ? 4.473 19.016 -3.795 1 96.56 24 PHE B CA 1
ATOM 1216 C C . PHE B 1 24 ? 4.812 20.344 -3.125 1 96.56 24 PHE B C 1
ATOM 1218 O O . PHE B 1 24 ? 4.723 21.391 -3.752 1 96.56 24 PHE B O 1
ATOM 1225 N N . ILE B 1 25 ? 5.199 20.25 -1.932 1 96.25 25 ILE B N 1
ATOM 1226 C CA . ILE B 1 25 ? 5.5 21.453 -1.161 1 96.25 25 ILE B CA 1
ATOM 1227 C C . ILE B 1 25 ? 6.789 22.078 -1.678 1 96.25 25 ILE B C 1
ATOM 1229 O O . ILE B 1 25 ? 6.867 23.297 -1.837 1 96.25 25 ILE B O 1
ATOM 1233 N N . THR B 1 26 ? 7.758 21.281 -2.057 1 94.25 26 THR B N 1
ATOM 1234 C CA . THR B 1 26 ? 9.086 21.781 -2.385 1 94.25 26 THR B CA 1
ATOM 1235 C C . THR B 1 26 ? 9.18 22.156 -3.861 1 94.25 26 THR B C 1
ATOM 1237 O O . THR B 1 26 ? 9.812 23.156 -4.219 1 94.25 26 THR B O 1
ATOM 1240 N N . ALA B 1 27 ? 8.547 21.422 -4.684 1 94 27 ALA B N 1
ATOM 1241 C CA . ALA B 1 27 ? 8.742 21.625 -6.121 1 94 27 ALA B CA 1
ATOM 1242 C C . ALA B 1 27 ? 7.461 22.125 -6.781 1 94 27 ALA B C 1
ATOM 1244 O O . ALA B 1 27 ? 7.477 22.531 -7.941 1 94 27 ALA B O 1
ATOM 1245 N N . GLY B 1 28 ? 6.309 22.062 -6.098 1 92.12 28 GLY B N 1
ATOM 1246 C CA . GLY B 1 28 ? 5.047 22.547 -6.625 1 92.12 28 GLY B CA 1
ATOM 1247 C C . GLY B 1 28 ? 4.367 21.578 -7.562 1 92.12 28 GLY B C 1
ATOM 1248 O O . GLY B 1 28 ? 3.457 21.938 -8.305 1 92.12 28 GLY B O 1
ATOM 1249 N N . LYS B 1 29 ? 4.992 20.375 -7.609 1 92.06 29 LYS B N 1
ATOM 1250 C CA . LYS B 1 29 ? 4.418 19.344 -8.469 1 92.06 29 LYS B CA 1
ATOM 1251 C C . LYS B 1 29 ? 4.215 18.031 -7.699 1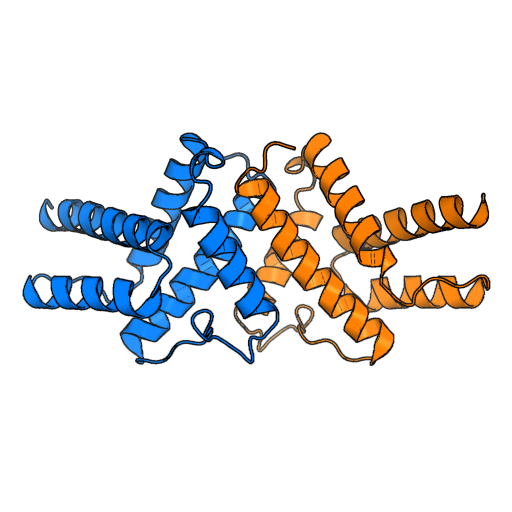 92.06 29 LYS B C 1
ATOM 1253 O O . LYS B 1 29 ? 5.008 17.703 -6.816 1 92.06 29 LYS B O 1
ATOM 1258 N N . ARG B 1 30 ? 3.139 17.391 -8.039 1 90.62 30 ARG B N 1
ATOM 1259 C CA . ARG B 1 30 ? 2.906 16.094 -7.402 1 90.62 30 ARG B CA 1
ATOM 1260 C C . ARG B 1 30 ? 3.195 14.945 -8.367 1 90.62 30 ARG B C 1
ATOM 1262 O O . ARG B 1 30 ? 3.016 15.086 -9.578 1 90.62 30 ARG B O 1
ATOM 1269 N N . GLU B 1 31 ? 3.635 13.922 -7.859 1 90.75 31 GLU B N 1
ATOM 1270 C CA . GLU B 1 31 ? 3.883 12.703 -8.617 1 90.75 31 GLU B CA 1
ATOM 1271 C C . GLU B 1 31 ? 2.584 11.945 -8.891 1 90.75 31 GLU B C 1
ATOM 1273 O O . GLU B 1 31 ? 2.426 11.328 -9.945 1 90.75 31 GLU B O 1
ATOM 1278 N N . PHE B 1 32 ? 1.641 12.039 -7.875 1 92.31 32 PHE B N 1
ATOM 1279 C CA . PHE B 1 32 ? 0.379 11.312 -7.969 1 92.31 32 PHE B CA 1
ATOM 1280 C C . PHE B 1 32 ? -0.799 12.281 -7.992 1 92.31 32 PHE B C 1
ATOM 1282 O O . PHE B 1 32 ? -1.062 12.969 -7.004 1 92.31 32 PHE B O 1
ATOM 1289 N N . ASN B 1 33 ? -1.461 12.305 -9.117 1 91.25 33 ASN B N 1
ATOM 1290 C CA . ASN B 1 33 ? -2.633 13.172 -9.219 1 91.25 33 ASN B CA 1
ATOM 1291 C C . ASN B 1 33 ? -3.92 12.398 -8.93 1 91.25 33 ASN B C 1
ATOM 1293 O O . ASN B 1 33 ? -4.762 12.234 -9.82 1 91.25 33 ASN B O 1
ATOM 1297 N N . PHE B 1 34 ? -4.098 12.055 -7.688 1 89.31 34 PHE B N 1
ATOM 1298 C CA . PHE B 1 34 ? -5.234 11.227 -7.301 1 89.31 34 PHE B CA 1
ATOM 1299 C C . PHE B 1 34 ? -6.492 12.07 -7.141 1 89.31 34 PHE B C 1
ATOM 1301 O O . PHE B 1 34 ? -7.57 11.547 -6.855 1 89.31 34 PHE B O 1
ATOM 1308 N N . CYS B 1 35 ? -6.414 13.391 -7.395 1 87.38 35 CYS B N 1
ATOM 1309 C CA . CYS B 1 35 ? -7.574 14.273 -7.312 1 87.38 35 CYS B CA 1
ATOM 1310 C C . CYS B 1 35 ? -8.219 14.453 -8.68 1 87.38 35 CYS B C 1
ATOM 1312 O O . CYS B 1 35 ? -9.281 15.055 -8.797 1 87.38 35 CYS B O 1
ATOM 1314 N N . SER B 1 36 ? -7.602 13.859 -9.664 1 81.38 36 SER B N 1
ATOM 1315 C CA . SER B 1 36 ? -8.109 14.008 -11.023 1 81.38 36 SER B CA 1
ATOM 1316 C C . SER B 1 36 ? -9.359 13.156 -11.242 1 81.38 36 SER B C 1
ATOM 1318 O O . SER B 1 36 ? -9.516 12.102 -10.617 1 81.38 36 SER B O 1
ATOM 1320 N N . GLU B 1 37 ? -10.156 13.586 -12.086 1 80.12 37 GLU B N 1
ATOM 1321 C CA . GLU B 1 37 ? -11.414 12.898 -12.367 1 80.12 37 GLU B CA 1
ATOM 1322 C C . GLU B 1 37 ? -11.211 11.75 -13.352 1 80.12 37 GLU B C 1
ATOM 1324 O O . GLU B 1 37 ? -12.047 10.852 -13.438 1 80.12 37 GLU B O 1
ATOM 1329 N N . SER B 1 38 ? -10.055 11.836 -14.125 1 83.38 38 SER B N 1
ATOM 1330 C CA . SER B 1 38 ? -9.836 10.805 -15.133 1 83.38 38 SER B CA 1
ATOM 1331 C C . SER B 1 38 ? -8.352 10.586 -15.383 1 83.38 38 SER B C 1
ATOM 1333 O O . SER B 1 38 ? -7.523 11.414 -15 1 83.38 38 SER B O 1
ATOM 1335 N N . GLY B 1 39 ? -8.07 9.453 -15.953 1 86.06 39 GLY B N 1
ATOM 1336 C CA . GLY B 1 39 ? -6.719 9.172 -16.422 1 86.06 39 GLY B CA 1
ATOM 1337 C C . GLY B 1 39 ? -5.777 8.773 -15.297 1 86.06 39 GLY B C 1
ATOM 1338 O O . GLY B 1 39 ? -4.582 9.062 -15.352 1 86.06 39 GLY B O 1
ATOM 1339 N N . LEU B 1 40 ? -6.336 8.164 -14.273 1 89.31 40 LEU B N 1
ATOM 1340 C CA . LEU B 1 40 ? -5.504 7.773 -13.133 1 89.31 40 LEU B CA 1
ATOM 1341 C C . LEU B 1 40 ? -4.777 6.461 -13.414 1 89.31 40 LEU B C 1
ATOM 1343 O O . LEU B 1 40 ? -5.359 5.539 -13.992 1 89.31 40 LEU B O 1
ATOM 1347 N N . SER B 1 41 ? -3.494 6.52 -13.039 1 89.19 41 SER B N 1
ATOM 1348 C CA . SER B 1 41 ? -2.791 5.242 -13.008 1 89.19 41 SER B CA 1
ATOM 1349 C C . SER B 1 41 ? -3.352 4.324 -11.93 1 89.19 41 SER B C 1
ATOM 1351 O O . SER B 1 41 ? -4.113 4.77 -11.062 1 89.19 41 SER B O 1
ATOM 1353 N N . PHE B 1 42 ? -2.977 3.143 -11.93 1 88.88 42 PHE B N 1
ATOM 1354 C CA . PHE B 1 42 ? -3.457 2.172 -10.953 1 88.88 42 PHE B CA 1
ATOM 1355 C C . PHE B 1 42 ? -3.045 2.574 -9.539 1 88.88 42 PHE B C 1
ATOM 1357 O O . PHE B 1 42 ? -3.834 2.459 -8.602 1 88.88 42 PHE B O 1
ATOM 1364 N N . VAL B 1 43 ? -1.871 3.104 -9.422 1 92.25 43 VAL B N 1
ATOM 1365 C CA . VAL B 1 43 ? -1.37 3.535 -8.125 1 92.25 43 VAL B CA 1
ATOM 1366 C C . VAL B 1 43 ? -2.201 4.707 -7.609 1 92.25 43 VAL B C 1
ATOM 1368 O O . VAL B 1 43 ? -2.582 4.742 -6.438 1 92.25 43 VAL B O 1
ATOM 1371 N N . GLU B 1 44 ? -2.51 5.633 -8.523 1 94.5 44 GLU B N 1
ATOM 1372 C CA . GLU B 1 44 ? -3.297 6.805 -8.148 1 94.5 44 GLU B CA 1
ATOM 1373 C C . GLU B 1 44 ? -4.707 6.41 -7.727 1 94.5 44 GLU B C 1
ATOM 1375 O O . GLU B 1 44 ? -5.25 6.957 -6.762 1 94.5 44 GLU B O 1
ATOM 1380 N N . GLU B 1 45 ? -5.238 5.48 -8.414 1 93.06 45 GLU B N 1
ATOM 1381 C CA . GLU B 1 45 ? -6.562 4.984 -8.055 1 93.06 45 GLU B CA 1
ATOM 1382 C C . GLU B 1 45 ? -6.559 4.352 -6.668 1 93.06 45 GLU B C 1
ATOM 1384 O O . GLU B 1 45 ? -7.488 4.555 -5.883 1 93.06 45 GLU B O 1
ATOM 1389 N N . LEU B 1 46 ? -5.574 3.633 -6.43 1 92.81 46 LEU B N 1
ATOM 1390 C CA . LEU B 1 46 ? -5.465 2.955 -5.141 1 92.81 46 LEU B CA 1
ATOM 1391 C C . LEU B 1 46 ? -5.293 3.963 -4.008 1 92.81 46 LEU B C 1
ATOM 1393 O O . LEU B 1 46 ? -5.898 3.818 -2.945 1 92.81 46 LEU B O 1
ATOM 1397 N N . LEU B 1 47 ? -4.465 4.965 -4.23 1 95.44 47 LEU B N 1
ATOM 1398 C CA . LEU B 1 47 ? -4.273 5.992 -3.215 1 95.44 47 LEU B CA 1
ATOM 1399 C C . LEU B 1 47 ? -5.57 6.762 -2.971 1 95.44 47 LEU B C 1
ATOM 1401 O O . LEU B 1 47 ? -5.926 7.039 -1.822 1 95.44 47 LEU B O 1
ATOM 1405 N N . ALA B 1 48 ? -6.281 7.066 -4.078 1 94.81 48 ALA B N 1
ATOM 1406 C CA . ALA B 1 48 ? -7.57 7.746 -3.955 1 94.81 48 ALA B CA 1
ATOM 1407 C C . ALA B 1 48 ? -8.555 6.906 -3.15 1 94.81 48 ALA B C 1
ATOM 1409 O O . ALA B 1 48 ? -9.227 7.422 -2.254 1 94.81 48 ALA B O 1
ATOM 1410 N N . ASP B 1 49 ? -8.594 5.633 -3.447 1 94.25 49 ASP B N 1
ATOM 1411 C CA . ASP B 1 49 ? -9.492 4.723 -2.746 1 94.25 49 ASP B CA 1
ATOM 1412 C C . ASP B 1 49 ? -9.141 4.633 -1.264 1 94.25 49 ASP B C 1
ATOM 1414 O O . ASP B 1 49 ? -10.023 4.574 -0.409 1 94.25 49 ASP B O 1
ATOM 1418 N N . TRP B 1 50 ? -7.879 4.574 -0.984 1 96.44 50 TRP B N 1
ATOM 1419 C CA . TRP B 1 50 ? -7.418 4.488 0.398 1 96.44 50 TRP B CA 1
ATOM 1420 C C . TRP B 1 50 ? -7.785 5.746 1.175 1 96.44 50 TRP B C 1
ATOM 1422 O O . TRP B 1 50 ? -8.258 5.668 2.311 1 96.44 50 TRP B O 1
ATOM 1432 N N . LEU B 1 51 ? -7.609 6.887 0.567 1 96.94 51 LEU B N 1
ATOM 1433 C CA . LEU B 1 51 ? -7.938 8.164 1.199 1 96.94 51 LEU B CA 1
ATOM 1434 C C . LEU B 1 51 ? -9.445 8.289 1.404 1 96.94 51 LEU B C 1
ATOM 1436 O O . LEU B 1 51 ? -9.891 8.82 2.428 1 96.94 51 LEU B O 1
ATOM 1440 N N . GLU B 1 52 ? -10.156 7.797 0.437 1 95.5 52 GLU B N 1
ATOM 1441 C CA . GLU B 1 52 ? -11.609 7.793 0.573 1 95.5 52 GLU B CA 1
ATOM 1442 C C . GLU B 1 52 ? -12.055 6.895 1.723 1 95.5 52 GLU B C 1
ATOM 1444 O O . GLU B 1 52 ? -12.93 7.266 2.504 1 95.5 52 GLU B O 1
ATOM 1449 N N . TRP B 1 53 ? -11.484 5.758 1.754 1 95.31 53 TRP B N 1
ATOM 1450 C CA . TRP B 1 53 ? -11.797 4.844 2.848 1 95.31 53 TRP B CA 1
ATOM 1451 C C . TRP B 1 53 ? -11.477 5.48 4.195 1 95.31 53 TRP B C 1
ATOM 1453 O O . TRP B 1 53 ? -12.266 5.379 5.137 1 95.31 53 TRP B O 1
ATOM 1463 N N . PHE B 1 54 ? -10.312 6.094 4.285 1 96.44 54 PHE B N 1
ATOM 1464 C CA . PHE B 1 54 ? -9.891 6.75 5.516 1 96.44 54 PHE B CA 1
ATOM 1465 C C . PHE B 1 54 ? -10.906 7.801 5.949 1 96.44 54 PHE B C 1
ATOM 1467 O O . PHE B 1 54 ? -11.172 7.953 7.141 1 96.44 54 PHE B O 1
ATOM 1474 N N . ASN B 1 55 ? -11.398 8.453 4.961 1 94.31 55 ASN B N 1
ATOM 1475 C CA . ASN B 1 55 ? -12.383 9.508 5.207 1 94.31 55 ASN B CA 1
ATOM 1476 C C . ASN B 1 55 ? -13.719 8.922 5.652 1 94.31 55 ASN B C 1
ATOM 1478 O O . ASN B 1 55 ? -14.352 9.438 6.582 1 94.31 55 ASN B O 1
ATOM 1482 N N . ASP B 1 56 ? -14.117 7.875 5.09 1 93.62 56 ASP B N 1
ATOM 1483 C CA . ASP B 1 56 ? -15.492 7.398 5.207 1 93.62 56 ASP B CA 1
ATOM 1484 C C . ASP B 1 56 ? -15.617 6.363 6.324 1 93.62 56 ASP B C 1
ATOM 1486 O O . ASP B 1 56 ? -16.719 6.137 6.844 1 93.62 56 ASP B O 1
ATOM 1490 N N . TYR B 1 57 ? -14.508 5.797 6.719 1 93.5 57 TYR B N 1
ATOM 1491 C CA . TYR B 1 57 ? -14.602 4.691 7.664 1 93.5 57 TYR B CA 1
ATOM 1492 C C . TYR B 1 57 ? -13.555 4.824 8.766 1 93.5 57 TYR B C 1
ATOM 1494 O O . TYR B 1 57 ? -12.766 3.906 8.992 1 93.5 57 TYR B O 1
ATOM 1502 N N . PRO B 1 58 ? -13.617 5.883 9.516 1 90.56 58 PRO B N 1
ATOM 1503 C CA . PRO B 1 58 ? -12.633 6.082 10.578 1 90.56 58 PRO B CA 1
ATOM 1504 C C . PRO B 1 58 ? -12.758 5.051 11.695 1 90.56 58 PRO B C 1
ATOM 1506 O O . PRO B 1 58 ? -11.781 4.781 12.406 1 90.56 58 PRO B O 1
ATOM 1509 N N . GLN B 1 59 ? -13.891 4.434 11.812 1 92.44 59 GLN B N 1
ATOM 1510 C CA . GLN B 1 59 ? -14.117 3.447 12.867 1 92.44 59 GLN B CA 1
ATOM 1511 C C . GLN B 1 59 ? -13.297 2.184 12.617 1 92.44 59 GLN B C 1
ATOM 1513 O O . GLN B 1 59 ? -13.164 1.343 13.508 1 92.44 59 GLN B O 1
ATOM 1518 N N . GLY B 1 60 ? -12.781 2.041 11.414 1 94.69 60 GLY B N 1
ATOM 1519 C CA . GLY B 1 60 ? -11.945 0.896 11.094 1 94.69 60 GLY B CA 1
ATOM 1520 C C . GLY B 1 60 ? -10.5 1.07 11.531 1 94.69 60 GLY B C 1
ATOM 1521 O O . GLY B 1 60 ? -9.688 0.155 11.391 1 94.69 60 GLY B O 1
ATOM 1522 N N . ILE B 1 61 ? -10.227 2.182 12.148 1 96.06 61 ILE B N 1
ATOM 1523 C CA . ILE B 1 61 ? -8.891 2.475 12.664 1 96.06 61 ILE B CA 1
ATOM 1524 C C . ILE B 1 61 ? -8.898 2.396 14.188 1 96.06 61 ILE B C 1
ATOM 1526 O O . ILE B 1 61 ? -9.516 3.229 14.852 1 96.06 61 ILE B O 1
ATOM 1530 N N . SER B 1 62 ? -8.219 1.43 14.742 1 94.56 62 SER B N 1
ATOM 1531 C CA . SER B 1 62 ? -8.156 1.315 16.188 1 94.56 62 SER B CA 1
ATOM 1532 C C . SER B 1 62 ? -7.336 2.445 16.797 1 94.56 62 SER B C 1
ATOM 1534 O O . SER B 1 62 ? -6.48 3.027 16.141 1 94.56 62 SER B O 1
ATOM 1536 N N . PRO B 1 63 ? -7.551 2.693 18.094 1 95.19 63 PRO B N 1
ATOM 1537 C CA . PRO B 1 63 ? -6.754 3.74 18.734 1 95.19 63 PRO B CA 1
ATOM 1538 C C . PRO B 1 63 ? -5.25 3.473 18.656 1 95.19 63 PRO B C 1
ATOM 1540 O O . PRO B 1 63 ? -4.465 4.402 18.453 1 95.19 63 PRO B O 1
ATOM 1543 N N . GLY B 1 64 ? -4.918 2.211 18.812 1 93.25 64 GLY B N 1
ATOM 1544 C CA . GLY B 1 64 ? -3.512 1.854 18.703 1 93.25 64 GLY B CA 1
ATOM 1545 C C . GLY B 1 64 ? -2.938 2.107 17.328 1 93.25 64 GLY B C 1
ATOM 1546 O O . GLY B 1 64 ? -1.82 2.609 17.188 1 93.25 64 GLY B O 1
ATOM 1547 N N . GLU B 1 65 ? -3.703 1.79 16.359 1 93.88 65 GLU B N 1
ATOM 1548 C CA . GLU B 1 65 ? -3.279 2.033 14.977 1 93.88 65 GLU B CA 1
ATOM 1549 C C . GLU B 1 65 ? -3.158 3.527 14.695 1 93.88 65 GLU B C 1
ATOM 1551 O O . GLU B 1 65 ? -2.213 3.963 14.031 1 93.88 65 GLU B O 1
ATOM 1556 N N . LEU B 1 66 ? -4.121 4.277 15.148 1 96.25 66 LEU B N 1
ATOM 1557 C CA . LEU B 1 66 ? -4.105 5.719 14.938 1 96.25 66 LEU B CA 1
ATOM 1558 C C . LEU B 1 66 ? -2.873 6.352 15.578 1 96.25 66 LEU B C 1
ATOM 1560 O O . LEU B 1 66 ? -2.246 7.234 14.984 1 96.25 66 LEU B O 1
ATOM 1564 N N . LYS B 1 67 ? -2.557 5.934 16.719 1 95.75 67 LYS B N 1
ATOM 1565 C CA . LYS B 1 67 ? -1.364 6.426 17.406 1 95.75 67 LYS B CA 1
ATOM 1566 C C . LYS B 1 67 ? -0.107 6.16 16.594 1 95.75 67 LYS B C 1
ATOM 1568 O O . LYS B 1 67 ? 0.762 7.023 16.469 1 95.75 67 LYS B O 1
ATOM 1573 N N . GLU B 1 68 ? -0.033 4.965 16.047 1 94.81 68 GLU B N 1
ATOM 1574 C CA . GLU B 1 68 ? 1.119 4.59 15.227 1 94.81 68 GLU B CA 1
ATOM 1575 C C . GLU B 1 68 ? 1.18 5.41 13.945 1 94.81 68 GLU B C 1
ATOM 1577 O O . GLU B 1 68 ? 2.262 5.805 13.5 1 94.81 68 GLU B O 1
ATOM 1582 N N . ILE B 1 69 ? 0.054 5.605 13.367 1 97 69 ILE B N 1
ATOM 1583 C CA . ILE B 1 69 ? -0.035 6.402 12.148 1 97 69 ILE B CA 1
ATOM 1584 C C . ILE B 1 69 ? 0.439 7.828 12.43 1 97 69 ILE B C 1
ATOM 1586 O O . ILE B 1 69 ? 1.241 8.383 11.672 1 97 69 ILE B O 1
ATOM 1590 N N . LYS B 1 70 ? -0.014 8.359 13.5 1 97.44 70 LYS B N 1
ATOM 1591 C CA . LYS B 1 70 ? 0.388 9.711 13.875 1 97.44 70 LYS B CA 1
ATOM 1592 C C . LYS B 1 70 ? 1.895 9.797 14.102 1 97.44 70 LYS B C 1
ATOM 1594 O O . LYS B 1 70 ? 2.541 10.758 13.68 1 97.44 70 LYS B O 1
ATOM 1599 N N . ARG B 1 71 ? 2.369 8.812 14.805 1 96.31 71 ARG B N 1
ATOM 1600 C CA . ARG B 1 71 ? 3.805 8.773 15.062 1 96.31 71 ARG B CA 1
ATOM 1601 C C . ARG B 1 71 ? 4.594 8.75 13.758 1 96.31 71 ARG B C 1
ATOM 1603 O O . ARG B 1 71 ? 5.582 9.477 13.617 1 96.31 71 ARG B O 1
ATOM 1610 N N . GLU B 1 72 ? 4.172 7.961 12.859 1 96.19 72 GLU B N 1
ATOM 1611 C CA . GLU B 1 72 ? 4.855 7.836 11.578 1 96.19 72 GLU B CA 1
ATOM 1612 C C . GLU B 1 72 ? 4.789 9.141 10.781 1 96.19 72 GLU B C 1
ATOM 1614 O O . GLU B 1 72 ? 5.785 9.562 10.195 1 96.19 72 GLU B O 1
ATOM 1619 N N . ILE B 1 73 ? 3.646 9.727 10.75 1 97.75 73 ILE B N 1
ATOM 1620 C CA . ILE B 1 73 ? 3.494 11.008 10.062 1 97.75 73 ILE B CA 1
ATOM 1621 C C . ILE B 1 73 ? 4.453 12.031 10.664 1 97.75 73 ILE B C 1
ATOM 1623 O O . ILE B 1 73 ? 5.148 12.742 9.938 1 97.75 73 ILE B O 1
ATOM 1627 N N . GLY B 1 74 ? 4.484 12.062 11.984 1 96.56 74 GLY B N 1
ATOM 1628 C CA . GLY B 1 74 ? 5.387 12.984 12.664 1 96.56 74 GLY B CA 1
ATOM 1629 C C . GLY B 1 74 ? 6.844 12.75 12.305 1 96.56 74 GLY B C 1
ATOM 1630 O O . GLY B 1 74 ? 7.578 13.703 12.039 1 96.56 74 GLY B O 1
ATOM 1631 N N . GLU B 1 75 ? 7.215 11.531 12.297 1 95.38 75 GLU B N 1
ATOM 1632 C CA . GLU B 1 75 ? 8.594 11.18 11.961 1 95.38 75 GLU B CA 1
ATOM 1633 C C . GLU B 1 75 ? 8.938 11.594 10.531 1 95.38 75 GLU B C 1
ATOM 1635 O O . GLU B 1 75 ? 10.008 12.156 10.289 1 95.38 75 GLU B O 1
ATOM 1640 N N . LEU B 1 76 ? 8.062 11.359 9.602 1 95.88 76 LEU B N 1
ATOM 1641 C CA . LEU B 1 76 ? 8.297 11.711 8.203 1 95.88 76 LEU B CA 1
ATOM 1642 C C . LEU B 1 76 ? 8.328 13.227 8.023 1 95.88 76 LEU B C 1
ATOM 1644 O O . LEU B 1 76 ? 9.148 13.742 7.266 1 95.88 76 LEU B O 1
ATOM 1648 N N . MET B 1 77 ? 7.453 13.867 8.734 1 95.88 77 MET B N 1
ATOM 1649 C CA . MET B 1 77 ? 7.418 15.328 8.656 1 95.88 77 MET B CA 1
ATOM 1650 C C . MET B 1 77 ? 8.727 15.93 9.148 1 95.88 77 MET B C 1
ATOM 1652 O O . MET B 1 77 ? 9.133 17 8.703 1 95.88 77 MET B O 1
ATOM 1656 N N . GLY B 1 78 ? 9.344 15.266 10.062 1 93.38 78 GLY B N 1
ATOM 1657 C CA . GLY B 1 78 ? 10.586 15.758 10.633 1 93.38 78 GLY B CA 1
ATOM 1658 C C . GLY B 1 78 ? 11.656 16.031 9.594 1 93.38 78 GLY B C 1
ATOM 1659 O O . GLY B 1 78 ? 12.508 16.906 9.797 1 93.38 78 GLY B O 1
ATOM 1660 N N . SER B 1 79 ? 11.586 15.383 8.484 1 92.06 79 SER B N 1
ATOM 1661 C CA . SER B 1 79 ? 12.602 15.531 7.445 1 92.06 79 SER B CA 1
ATOM 1662 C C . SER B 1 79 ? 12.156 16.516 6.371 1 92.06 79 SER B C 1
ATOM 1664 O O . SER B 1 79 ? 12.906 16.797 5.434 1 92.06 79 SER B O 1
ATOM 1666 N N . MET B 1 80 ? 10.93 17.062 6.504 1 94.19 80 MET B N 1
ATOM 1667 C CA . MET B 1 80 ? 10.398 17.984 5.5 1 94.19 80 MET B CA 1
ATOM 1668 C C . MET B 1 80 ? 10.789 19.422 5.82 1 94.19 80 MET B C 1
ATOM 1670 O O . MET B 1 80 ? 11.055 19.75 6.977 1 94.19 80 MET B O 1
ATOM 1674 N N . SER B 1 81 ? 10.844 20.234 4.801 1 91.5 81 SER B N 1
ATOM 1675 C CA . SER B 1 81 ? 11.18 21.656 4.957 1 91.5 81 SER B CA 1
ATOM 1676 C C . SER B 1 81 ? 9.93 22.484 5.227 1 91.5 81 SER B C 1
ATOM 1678 O O . SER B 1 81 ? 9.633 23.422 4.477 1 91.5 81 SER B O 1
ATOM 1680 N N . ILE B 1 82 ? 9.25 22.125 6.305 1 94.5 82 ILE B N 1
ATOM 1681 C CA . ILE B 1 82 ? 7.98 22.797 6.562 1 94.5 82 ILE B CA 1
ATOM 1682 C C . ILE B 1 82 ? 8.008 23.438 7.949 1 94.5 8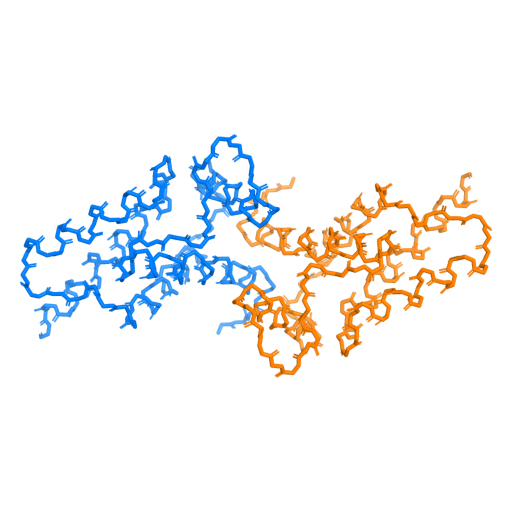2 ILE B C 1
ATOM 1684 O O . ILE B 1 82 ? 6.965 23.812 8.492 1 94.5 82 ILE B O 1
ATOM 1688 N N . TRP B 1 83 ? 9.211 23.469 8.477 1 91.5 83 TRP B N 1
ATOM 1689 C CA . TRP B 1 83 ? 9.352 24 9.828 1 91.5 83 TRP B CA 1
A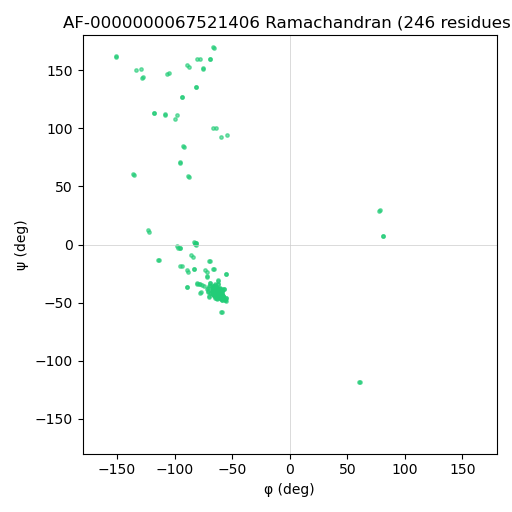TOM 1690 C C . TRP B 1 83 ? 9.844 25.438 9.797 1 91.5 83 TRP B C 1
ATOM 1692 O O . TRP B 1 83 ? 10.906 25.734 9.242 1 91.5 83 TRP B O 1
ATOM 1702 N N . SER B 1 84 ? 8.945 26.375 10.125 1 89.81 84 SER B N 1
ATOM 1703 C CA . SER B 1 84 ? 9.25 27.812 10.148 1 89.81 84 SER B CA 1
ATOM 1704 C C . SER B 1 84 ? 8.812 28.438 11.461 1 89.81 84 SER B C 1
ATOM 1706 O O . SER B 1 84 ? 7.844 28 12.078 1 89.81 84 SER B O 1
ATOM 1708 N N . HIS B 1 85 ? 9.539 29.5 11.852 1 88.38 85 HIS B N 1
ATOM 1709 C CA . HIS B 1 85 ? 9.164 30.266 13.039 1 88.38 85 HIS B CA 1
ATOM 1710 C C . HIS B 1 85 ? 8.133 31.344 12.703 1 88.38 85 HIS B C 1
ATOM 1712 O O . HIS B 1 85 ? 7.523 31.922 13.594 1 88.38 85 HIS B O 1
ATOM 1718 N N . HIS B 1 86 ? 7.91 31.531 11.461 1 90.5 86 HIS B N 1
ATOM 1719 C CA . HIS B 1 86 ? 6.977 32.562 11.039 1 90.5 86 HIS B CA 1
ATOM 1720 C C . HIS B 1 86 ? 5.578 32 10.836 1 90.5 86 HIS B C 1
ATOM 1722 O O . HIS B 1 86 ? 5.391 31.062 10.055 1 90.5 86 HIS B O 1
ATOM 1728 N N . THR B 1 87 ? 4.609 32.594 11.461 1 91.81 87 THR B N 1
ATOM 1729 C CA . THR B 1 87 ? 3.221 32.156 11.445 1 91.81 87 THR B CA 1
ATOM 1730 C C . THR B 1 87 ? 2.676 32.125 10.023 1 91.81 87 THR B C 1
ATOM 1732 O O . THR B 1 87 ? 1.957 31.203 9.641 1 91.81 87 THR B O 1
ATOM 1735 N N . GLU B 1 88 ? 3.023 33.125 9.273 1 93.5 88 GLU B N 1
ATOM 1736 C CA . GLU B 1 88 ? 2.51 33.219 7.914 1 93.5 88 GLU B CA 1
ATOM 1737 C C . GLU B 1 88 ? 2.982 32.031 7.059 1 93.5 88 GLU B C 1
ATOM 1739 O O . GLU B 1 88 ? 2.223 31.516 6.242 1 93.5 88 GLU B O 1
ATOM 1744 N N . GLU B 1 89 ? 4.223 31.672 7.266 1 93.5 89 GLU B N 1
ATOM 1745 C CA . GLU B 1 89 ? 4.766 30.531 6.535 1 93.5 89 GLU B CA 1
ATOM 1746 C C . GLU B 1 89 ? 4.082 29.234 6.949 1 93.5 89 GLU B C 1
ATOM 1748 O O . GLU B 1 89 ? 3.783 28.391 6.102 1 93.5 89 GLU B O 1
ATOM 1753 N N . ARG B 1 90 ? 3.83 29.062 8.203 1 94.06 90 ARG B N 1
ATOM 1754 C CA . ARG B 1 90 ? 3.158 27.875 8.703 1 94.06 90 ARG B CA 1
ATOM 1755 C C . ARG B 1 90 ? 1.749 27.75 8.133 1 94.06 90 ARG B C 1
ATOM 1757 O O . ARG B 1 90 ? 1.322 26.672 7.742 1 94.06 90 ARG B O 1
ATOM 1764 N N . GLU B 1 91 ? 1.094 28.922 8.078 1 95.31 91 GLU B N 1
ATOM 1765 C CA . GLU B 1 91 ? -0.241 28.938 7.488 1 95.31 91 GLU B CA 1
ATOM 1766 C C . GLU B 1 91 ? -0.195 28.594 6.004 1 95.31 91 GLU B C 1
ATOM 1768 O O . GLU B 1 91 ? -1.109 27.953 5.48 1 95.31 91 GLU B O 1
ATOM 1773 N N . GLY B 1 92 ? 0.852 29 5.34 1 96.12 92 GLY B N 1
ATOM 1774 C CA . GLY B 1 92 ? 1.073 28.641 3.949 1 96.12 92 GLY B CA 1
ATOM 1775 C C . GLY B 1 92 ? 1.219 27.141 3.738 1 96.12 92 GLY B C 1
ATOM 1776 O O . GLY B 1 92 ? 0.667 26.594 2.785 1 96.12 92 GLY B O 1
ATOM 1777 N N . PHE B 1 93 ? 1.955 26.453 4.672 1 96.38 93 PHE B N 1
ATOM 1778 C CA . PHE B 1 93 ? 2.123 25.016 4.582 1 96.38 93 PHE B CA 1
ATOM 1779 C C . PHE B 1 93 ? 0.793 24.297 4.797 1 96.38 93 PHE B C 1
ATOM 1781 O O . PHE B 1 93 ? 0.483 23.328 4.102 1 96.38 93 PHE B O 1
ATOM 1788 N N . ILE B 1 94 ? -0.003 24.734 5.723 1 96.56 94 ILE B N 1
ATOM 1789 C CA . ILE B 1 94 ? -1.304 24.141 6.008 1 96.56 94 ILE B CA 1
ATOM 1790 C C . ILE B 1 94 ? -2.211 24.281 4.785 1 96.56 94 ILE B C 1
ATOM 1792 O O . ILE B 1 94 ? -2.951 23.344 4.449 1 96.56 94 ILE B O 1
ATOM 1796 N N . LYS B 1 95 ? -2.111 25.438 4.152 1 96.75 95 LYS B N 1
ATOM 1797 C CA . LYS B 1 95 ? -2.865 25.625 2.916 1 96.75 95 LYS B CA 1
ATOM 1798 C C . LYS B 1 95 ? -2.412 24.641 1.84 1 96.75 95 LYS B C 1
ATOM 1800 O O . LYS B 1 95 ? -3.234 24.109 1.094 1 96.75 95 LYS B O 1
ATOM 1805 N N . GLN B 1 96 ? -1.12 24.406 1.75 1 96.88 96 GLN B N 1
ATOM 1806 C CA . GLN B 1 96 ? -0.58 23.469 0.773 1 96.88 96 GLN B CA 1
ATOM 1807 C C . GLN B 1 96 ? -1.041 22.031 1.065 1 96.88 96 GLN B C 1
ATOM 1809 O O . GLN B 1 96 ? -1.268 21.25 0.143 1 96.88 96 GLN B O 1
ATOM 1814 N N . PHE B 1 97 ? -1.171 21.641 2.42 1 97.25 97 PHE B N 1
ATOM 1815 C CA . PHE B 1 97 ? -1.754 20.344 2.758 1 97.25 97 PHE B CA 1
ATOM 1816 C C . PHE B 1 97 ? -3.145 20.203 2.148 1 97.25 97 PHE B C 1
ATOM 1818 O O . PHE B 1 97 ? -3.432 19.219 1.472 1 97.25 97 PHE B O 1
ATOM 1825 N N . ARG B 1 98 ? -3.893 21.203 2.338 1 96.31 98 ARG B N 1
ATOM 1826 C CA . ARG B 1 98 ? -5.27 21.188 1.853 1 96.31 98 ARG B CA 1
ATOM 1827 C C . ARG B 1 98 ? -5.312 21.094 0.332 1 96.31 98 ARG B C 1
ATOM 1829 O O . ARG B 1 98 ? -6.109 20.328 -0.224 1 96.31 98 ARG B O 1
ATOM 1836 N N . ASP B 1 99 ? -4.5 21.906 -0.306 1 95.56 99 ASP B N 1
ATOM 1837 C CA . ASP B 1 99 ? -4.457 21.906 -1.765 1 95.56 99 ASP B CA 1
ATOM 1838 C C . ASP B 1 99 ? -4.039 20.531 -2.293 1 95.56 99 ASP B C 1
ATOM 1840 O O . ASP B 1 99 ? -4.539 20.078 -3.324 1 95.56 99 ASP B O 1
ATOM 1844 N N . TYR B 1 100 ? -3.15 19.906 -1.626 1 96.88 100 TYR B N 1
ATOM 1845 C CA . TYR B 1 100 ? -2.631 18.609 -2.043 1 96.88 100 TYR B CA 1
ATOM 1846 C C . TYR B 1 100 ? -3.695 17.516 -1.908 1 96.88 100 TYR B C 1
ATOM 1848 O O . TYR B 1 100 ? -3.863 16.688 -2.807 1 96.88 100 TYR B O 1
ATOM 1856 N N . PHE B 1 101 ? -4.445 17.531 -0.838 1 96.62 101 PHE B N 1
ATOM 1857 C CA . PHE B 1 101 ? -5.363 16.438 -0.549 1 96.62 101 PHE B CA 1
ATOM 1858 C C . PHE B 1 101 ? -6.719 16.672 -1.206 1 96.62 101 PHE B C 1
ATOM 1860 O O . PHE B 1 101 ? -7.496 15.742 -1.395 1 96.62 101 PHE B O 1
ATOM 1867 N N . GLY B 1 102 ? -6.977 17.953 -1.466 1 91.5 102 GLY B N 1
ATOM 1868 C CA . GLY B 1 102 ? -8.242 18.266 -2.109 1 91.5 102 GLY B CA 1
ATOM 1869 C C . GLY B 1 102 ? -9.453 17.859 -1.288 1 91.5 102 GLY B C 1
ATOM 1870 O O . GLY B 1 102 ? -9.562 18.219 -0.117 1 91.5 102 GLY B O 1
ATOM 1871 N N . GLY B 1 103 ? -10.305 16.938 -1.832 1 89.44 103 GLY B N 1
ATOM 1872 C CA . GLY B 1 103 ? -11.555 16.531 -1.193 1 89.44 103 GLY B CA 1
ATOM 1873 C C . GLY B 1 103 ? -11.359 15.492 -0.106 1 89.44 103 GLY B C 1
ATOM 1874 O O . GLY B 1 103 ? -12.312 15.148 0.598 1 89.44 103 GLY B O 1
ATOM 1875 N N . TYR B 1 104 ? -10.156 15.094 0.126 1 92.31 104 TYR B N 1
ATOM 1876 C CA . TYR B 1 104 ? -9.891 14.078 1.143 1 92.31 104 TYR B CA 1
ATOM 1877 C C . TYR B 1 104 ? -9.586 14.727 2.488 1 92.31 104 TYR B C 1
ATOM 1879 O O . TYR B 1 104 ? -8.438 14.734 2.938 1 92.31 104 TYR B O 1
ATOM 1887 N N . ILE B 1 105 ? -10.57 15.055 3.227 1 93.25 105 ILE B N 1
ATOM 1888 C CA . ILE B 1 105 ? -10.477 15.938 4.387 1 93.25 105 ILE B CA 1
ATOM 1889 C C . ILE B 1 105 ? -9.969 15.156 5.594 1 93.25 105 ILE B C 1
ATOM 1891 O O . ILE B 1 105 ? -9.281 15.703 6.453 1 93.25 105 ILE B O 1
ATOM 1895 N N . GLY B 1 106 ? -10.359 13.875 5.637 1 94.38 106 GLY B N 1
ATOM 1896 C CA . GLY B 1 106 ? -10.016 13.086 6.809 1 94.38 106 GLY B CA 1
ATOM 1897 C C . GLY B 1 106 ? -8.523 12.984 7.051 1 94.38 106 GLY B C 1
ATOM 1898 O O . GLY B 1 106 ? -8.031 13.398 8.102 1 94.38 106 GLY B O 1
ATOM 1899 N N . PHE B 1 107 ? -7.816 12.477 6.066 1 97.38 107 PHE B N 1
ATOM 1900 C CA . PHE B 1 107 ? -6.379 12.305 6.242 1 97.38 107 PHE B CA 1
ATOM 1901 C C . PHE B 1 107 ? -5.668 13.648 6.281 1 97.38 107 PHE B C 1
ATOM 1903 O O . PHE B 1 107 ? -4.684 13.812 7.004 1 97.38 107 PHE B O 1
ATOM 1910 N N . CYS B 1 108 ? -6.152 14.641 5.539 1 97.31 108 CYS B N 1
ATOM 1911 C CA . CYS B 1 108 ? -5.621 15.992 5.574 1 97.31 108 CYS B CA 1
ATOM 1912 C C . CYS B 1 108 ? -5.641 16.547 6.996 1 97.31 108 CYS B C 1
ATOM 1914 O O . CYS B 1 108 ? -4.652 17.125 7.457 1 97.31 108 CYS B O 1
ATOM 1916 N N . LYS B 1 109 ? -6.75 16.375 7.609 1 97.44 109 LYS B N 1
ATOM 1917 C CA . LYS B 1 109 ? -6.895 16.875 8.977 1 97.44 109 LYS B CA 1
ATOM 1918 C C . LYS B 1 109 ? -5.883 16.203 9.906 1 97.44 109 LYS B C 1
ATOM 1920 O O . LYS B 1 109 ? -5.32 16.859 10.789 1 97.44 109 LYS B O 1
ATOM 1925 N N . LEU B 1 110 ? -5.758 14.93 9.719 1 97.88 110 LEU B N 1
ATOM 1926 C CA . LEU B 1 110 ? -4.797 14.211 10.547 1 97.88 110 LEU B CA 1
ATOM 1927 C C . LEU B 1 110 ? -3.393 14.773 10.359 1 97.88 110 LEU B C 1
ATOM 1929 O O . LEU B 1 110 ? -2.674 15 11.344 1 97.88 110 LEU B O 1
ATOM 1933 N N . VAL B 1 111 ? -2.967 14.969 9.133 1 98 111 VAL B N 1
ATOM 1934 C CA . VAL B 1 111 ? -1.646 15.5 8.812 1 98 111 VAL B CA 1
ATOM 1935 C C . VAL B 1 111 ? -1.48 16.891 9.43 1 98 111 VAL B C 1
ATOM 1937 O O . VAL B 1 111 ? -0.457 17.172 10.055 1 98 111 VAL B O 1
ATOM 1940 N N . ARG B 1 112 ? -2.486 17.688 9.25 1 97.44 112 ARG B N 1
ATOM 1941 C CA . ARG B 1 112 ? -2.48 19.031 9.82 1 97.44 112 ARG B CA 1
ATOM 1942 C C . ARG B 1 112 ? -2.359 18.984 11.336 1 97.44 112 ARG B C 1
ATOM 1944 O O . ARG B 1 112 ? -1.564 19.734 11.922 1 97.44 112 ARG B O 1
ATOM 1951 N N . ASP B 1 113 ? -3.117 18.141 11.969 1 96.94 113 ASP B N 1
ATOM 1952 C CA . ASP B 1 113 ? -3.109 18.047 13.422 1 96.94 113 ASP B CA 1
ATOM 1953 C C . ASP B 1 113 ? -1.744 17.609 13.938 1 96.94 113 ASP B C 1
ATOM 1955 O O . ASP B 1 113 ? -1.249 18.125 14.938 1 96.94 113 ASP B O 1
ATOM 1959 N N . VAL B 1 114 ? -1.205 16.656 13.297 1 97.44 114 VAL B N 1
ATOM 1960 C CA . VAL B 1 114 ? 0.122 16.188 13.695 1 97.44 114 VAL B CA 1
ATOM 1961 C C . VAL B 1 114 ? 1.134 17.328 13.523 1 97.44 114 VAL B C 1
ATOM 1963 O O . VAL B 1 114 ? 1.994 17.531 14.383 1 97.44 114 VAL B O 1
ATOM 1966 N N . TYR B 1 115 ? 1.039 18.031 12.391 1 96.81 115 TYR B N 1
ATOM 1967 C CA . TYR B 1 115 ? 1.919 19.172 12.125 1 96.81 115 TYR B CA 1
ATOM 1968 C C . TYR B 1 115 ? 1.842 20.203 13.25 1 96.81 115 TYR B C 1
ATOM 1970 O O . TYR B 1 115 ? 2.871 20.641 13.766 1 96.81 115 TYR B O 1
ATOM 1978 N N . ILE B 1 116 ? 0.648 20.531 13.672 1 95.12 116 ILE B N 1
ATOM 1979 C CA . ILE B 1 116 ? 0.418 21.531 14.703 1 95.12 116 ILE B CA 1
ATOM 1980 C C . ILE B 1 116 ? 0.959 21.031 16.047 1 95.12 116 ILE B C 1
ATOM 1982 O O . ILE B 1 116 ? 1.576 21.781 16.797 1 95.12 116 ILE B O 1
ATOM 1986 N N . GLU B 1 117 ? 0.762 19.812 16.312 1 94 117 GLU B N 1
ATOM 1987 C CA . GLU B 1 117 ? 1.257 19.219 17.562 1 94 117 GLU B CA 1
ATOM 1988 C C . GLU B 1 117 ? 2.781 19.234 17.609 1 94 117 GLU B C 1
ATOM 1990 O O . GLU B 1 117 ? 3.371 19.547 18.641 1 94 117 GLU B O 1
ATOM 1995 N N . GLU B 1 118 ? 3.389 18.891 16.438 1 91.12 118 GLU B N 1
ATOM 1996 C CA . GLU B 1 118 ? 4.848 18.891 16.375 1 91.12 118 GLU B CA 1
ATOM 1997 C C . GLU B 1 118 ? 5.41 20.297 16.516 1 91.12 118 GLU B C 1
ATOM 1999 O O . GLU B 1 118 ? 6.508 20.484 17.047 1 91.12 118 GLU B O 1
ATOM 2004 N N . LEU B 1 119 ? 4.734 21.297 15.969 1 89.31 119 LEU B N 1
ATOM 2005 C CA . LEU B 1 119 ? 5.145 22.703 16.094 1 89.31 119 LEU B CA 1
ATOM 2006 C C . LEU B 1 119 ? 5.164 23.141 17.547 1 89.31 119 LEU B C 1
ATOM 2008 O O . LEU B 1 119 ? 6.074 23.844 17.984 1 89.31 119 LEU B O 1
ATOM 2012 N N . LYS B 1 120 ? 4.176 22.734 18.234 1 85.44 120 LYS B N 1
ATOM 2013 C CA . LYS B 1 120 ? 4.098 23.078 19.656 1 85.44 120 LYS B CA 1
ATOM 2014 C C . LYS B 1 120 ? 5.254 22.453 20.438 1 85.44 120 LYS B C 1
ATOM 2016 O O . LYS B 1 120 ? 5.812 23.094 21.328 1 85.44 120 LYS B O 1
ATOM 2021 N N . ASP B 1 121 ? 5.613 21.297 20.062 1 75 121 ASP B N 1
ATOM 2022 C CA . ASP B 1 121 ? 6.715 20.609 20.734 1 75 121 ASP B CA 1
ATOM 2023 C C . ASP B 1 121 ? 8.047 21.281 20.422 1 75 121 ASP B C 1
ATOM 2025 O O . ASP B 1 121 ? 8.93 21.344 21.281 1 75 121 ASP B O 1
ATOM 2029 N N . ASP B 1 122 ? 8.211 21.766 19.266 1 68.19 122 ASP B N 1
ATOM 2030 C CA . ASP B 1 122 ? 9.453 22.422 18.844 1 68.19 122 ASP B CA 1
ATOM 2031 C C . ASP B 1 122 ? 9.555 23.828 19.422 1 68.19 122 ASP B C 1
ATOM 2033 O O . ASP B 1 122 ? 10.656 24.312 19.703 1 68.19 122 ASP B O 1
ATOM 2037 N N . LEU B 1 123 ? 8.375 24.469 19.391 1 60.03 123 LEU B N 1
ATOM 2038 C CA . LEU B 1 123 ? 8.406 25.828 19.922 1 60.03 123 LEU B CA 1
ATOM 2039 C C . LEU B 1 123 ? 8.555 25.812 21.438 1 60.03 123 LEU B C 1
ATOM 2041 O O . LEU B 1 123 ? 8.969 26.812 22.031 1 60.03 123 LEU B O 1
ATOM 2045 N N . LEU B 1 124 ? 8.086 24.734 22.016 1 50.97 124 LEU B N 1
ATOM 2046 C CA . LEU B 1 124 ? 8.219 24.672 23.469 1 50.97 124 LEU B CA 1
ATOM 2047 C C . LEU B 1 124 ? 9.672 24.406 23.859 1 50.97 124 LEU B C 1
ATOM 2049 O O . LEU B 1 124 ? 10.062 24.656 25.016 1 50.97 124 LEU B O 1
ATOM 2053 N N . TYR B 1 125 ? 10.531 23.859 23.062 1 43.22 125 TYR B N 1
ATOM 2054 C CA . TYR B 1 125 ? 11.922 23.75 23.484 1 43.22 125 TYR B CA 1
ATOM 2055 C C . TYR B 1 125 ? 12.742 24.938 23 1 43.22 125 TYR B C 1
ATOM 2057 O O . TYR B 1 125 ? 12.539 25.438 21.891 1 43.22 125 TYR B O 1
#

Secondary structure (DSSP, 8-state):
----HHHHHHHHHHHHHHHHHHHHHHHS--S--TT-SS---HHHHHHHHHHHHHHH-GGGS-HHHHHHHHHHHHHHHTTSS---S-HHHHHHHHHHHHHHHTT-HHHHHHHHHHHHHHHHHHHH-/----HHHHHHHHHHHHHHHHHHHHHHHS--S--TT-SS---HHHHHHHHHHHHHHH-GGGS-HHHHHHHHHHHHHHHTTSS---S-HHHHHHHHHHHHHHHTT-HHHHHHHHHHHHHHHHHHHH-

Solvent-accessible surface area (backbone atoms only — not comparable to full-atom values): 14116 Å² total; per-residue (Å²): 123,87,64,31,53,29,56,54,29,37,49,50,55,50,49,55,52,51,54,33,48,48,39,27,72,74,71,71,46,63,86,64,67,47,83,53,93,65,88,62,51,71,67,25,48,49,52,38,51,49,41,48,44,51,47,75,42,56,84,32,49,48,71,70,54,49,53,51,50,48,51,51,52,47,58,58,50,67,77,45,97,72,81,62,92,44,67,69,58,43,53,49,51,55,51,49,46,46,65,71,44,55,89,37,53,47,59,40,48,52,54,50,51,43,51,53,54,52,47,50,57,56,69,68,98,125,88,65,30,53,29,57,53,30,37,49,50,55,51,49,56,51,52,55,33,48,47,39,27,72,73,70,71,45,63,84,65,65,47,84,55,94,66,90,62,51,71,66,26,47,50,51,37,51,50,43,48,44,52,49,75,43,56,85,32,48,48,72,70,54,49,53,52,51,49,52,50,52,48,58,58,51,68,78,43,96,73,82,62,95,45,67,69,57,42,53,50,53,54,50,50,47,46,66,71,46,56,90,36,55,46,59,40,47,50,52,49,50,44,51,54,54,52,47,52,56,55,69,69,98

Organism: Bacillus anthracis (NCBI:txid1392)